Protein AF-H0V9G3-F1 (afdb_monomer)

InterPro domains:
  IPR013717 PIG-P [PF08510] (63-175)
  IPR052263 GPI Anchor Biosynthesis Protein [PTHR46346] (41-184)

Radius of gyration: 34.87 Å; Cα contacts (8 Å, |Δi|>4): 18; chains: 1; bounding box: 90×67×85 Å

Foldseek 3Di:
DDDDDDDDPPDDDDDDDDDDDDPDDDDDDDDDDDDDDDDDDDDDPPPPPPPPVPPPPDPDVVVVVVVVVCVVVVVVVVVVLVCVLPDDVVVCVVVVNNDDDDSVCSVVVVVVVVVVVVVVVVVVVVVCCVVDDPPPDCCVVDPPPPDDPPCDPDDPPDDDDDDDDPVVVVCCVPPVVVVVVVVVD

Secondary structure (DSSP, 8-state):
---------------------------PPPPP-------------------------S--HHHHHHHHHHHHHHHHHHHHHHHHHHS-HHHHHHTT--S---THHHHHHHHHHHHHHHHHHHHHHHHHHHHSPPTT-GGGT--TT----------TTSPPP--PPPHHHHHIIIIIHHHHHHTT-

Mean predicted aligned error: 19.56 Å

Structure (mmCIF, N/CA/C/O backbone):
data_AF-H0V9G3-F1
#
_entry.id   AF-H0V9G3-F1
#
loop_
_atom_site.group_PDB
_atom_site.id
_atom_site.type_symbol
_atom_site.label_atom_id
_atom_site.label_alt_id
_atom_site.label_comp_id
_atom_site.label_asym_id
_atom_site.label_entity_id
_atom_site.label_seq_id
_atom_site.pdbx_PDB_ins_code
_atom_site.Cartn_x
_atom_site.Cartn_y
_atom_site.Cartn_z
_atom_site.occupancy
_atom_site.B_iso_or_equiv
_atom_site.auth_seq_id
_atom_site.auth_comp_id
_atom_site.auth_asym_id
_atom_site.auth_atom_id
_atom_site.pdbx_PDB_model_num
ATOM 1 N N . MET A 1 1 ? 16.011 -26.549 32.142 1.00 41.78 1 MET A N 1
ATOM 2 C CA . MET A 1 1 ? 15.636 -25.450 31.227 1.00 41.78 1 MET A CA 1
ATOM 3 C C . MET A 1 1 ? 14.250 -24.989 31.634 1.00 41.78 1 MET A C 1
ATOM 5 O O . MET A 1 1 ? 13.296 -25.728 31.449 1.00 41.78 1 MET A O 1
ATOM 9 N N . ALA A 1 2 ? 14.190 -23.875 32.360 1.00 36.22 2 ALA A N 1
ATOM 10 C CA . ALA A 1 2 ? 12.995 -23.383 33.038 1.00 36.22 2 ALA A CA 1
ATOM 11 C C . ALA A 1 2 ? 12.120 -22.526 32.102 1.00 36.22 2 ALA A C 1
ATOM 13 O O . ALA A 1 2 ? 12.682 -21.738 31.340 1.00 36.22 2 ALA A O 1
ATOM 14 N N . PRO A 1 3 ? 10.782 -22.612 32.190 1.00 42.16 3 PRO A N 1
ATOM 15 C CA . PRO A 1 3 ? 9.879 -21.550 31.766 1.00 42.16 3 PRO A CA 1
ATOM 16 C C . PRO A 1 3 ? 9.666 -20.578 32.938 1.00 42.16 3 PRO A C 1
ATOM 18 O O . PRO A 1 3 ? 9.414 -21.006 34.064 1.00 42.16 3 PRO A O 1
ATOM 21 N N . LEU A 1 4 ? 9.793 -19.274 32.693 1.00 41.81 4 LEU A N 1
ATOM 22 C CA . LEU A 1 4 ? 9.653 -18.248 33.723 1.00 41.81 4 LEU A CA 1
ATOM 23 C C . LEU A 1 4 ? 8.455 -17.324 33.457 1.00 41.81 4 LEU A C 1
ATOM 25 O O . LEU A 1 4 ? 8.436 -16.569 32.492 1.00 41.81 4 LEU A O 1
ATOM 29 N N . PHE A 1 5 ? 7.529 -17.398 34.418 1.00 36.50 5 PHE A N 1
ATOM 30 C CA . PHE A 1 5 ? 6.668 -16.350 34.973 1.00 36.50 5 PHE A CA 1
ATOM 31 C C . PHE A 1 5 ? 5.487 -15.808 34.158 1.00 36.50 5 PHE A C 1
ATOM 33 O O . PHE A 1 5 ? 5.562 -14.784 33.488 1.00 36.50 5 PHE A O 1
ATOM 40 N N . GLY A 1 6 ? 4.318 -16.389 34.443 1.00 32.34 6 GLY A N 1
ATOM 41 C CA . GLY A 1 6 ? 3.200 -15.578 34.921 1.00 32.34 6 GLY A CA 1
ATOM 42 C C . GLY A 1 6 ? 3.321 -15.366 36.436 1.00 32.34 6 GLY A C 1
ATOM 43 O O . GLY A 1 6 ? 3.784 -16.261 37.141 1.00 32.34 6 GLY A O 1
ATOM 44 N N . CYS A 1 7 ? 2.914 -14.202 36.945 1.00 30.47 7 CYS A N 1
ATOM 45 C CA . CYS A 1 7 ? 2.475 -14.079 38.334 1.00 30.47 7 CYS A CA 1
ATOM 46 C C . CYS A 1 7 ? 1.558 -12.863 38.505 1.00 30.47 7 CYS A C 1
ATOM 48 O O . CYS A 1 7 ? 1.967 -11.712 38.369 1.00 30.47 7 CYS A O 1
ATOM 50 N N . SER A 1 8 ? 0.298 -13.180 38.788 1.00 34.66 8 SER A N 1
ATOM 51 C CA . SER A 1 8 ? -0.738 -12.308 39.323 1.00 34.66 8 SER A CA 1
ATOM 52 C C . SER A 1 8 ? -0.336 -11.834 40.722 1.00 34.66 8 SER A C 1
ATOM 54 O O . SER A 1 8 ? 0.007 -12.651 41.573 1.00 34.66 8 SER A O 1
ATOM 56 N N . ALA A 1 9 ? -0.393 -10.526 40.974 1.00 34.50 9 ALA A N 1
ATOM 57 C CA . ALA A 1 9 ? -0.177 -9.943 42.295 1.00 34.50 9 ALA A CA 1
ATOM 58 C C . ALA A 1 9 ? -1.449 -9.227 42.767 1.00 34.50 9 ALA A C 1
ATOM 60 O O . ALA A 1 9 ? -1.517 -8.005 42.853 1.00 34.50 9 ALA A O 1
ATOM 61 N N . SER A 1 10 ? -2.476 -10.018 43.073 1.00 39.94 10 SER A N 1
ATOM 62 C CA . SER A 1 10 ? -3.556 -9.638 43.986 1.00 39.94 10 SER A CA 1
ATOM 63 C C . SER A 1 10 ? -3.365 -10.396 45.296 1.00 39.94 10 SER A C 1
ATOM 65 O O . SER A 1 10 ? -3.852 -11.51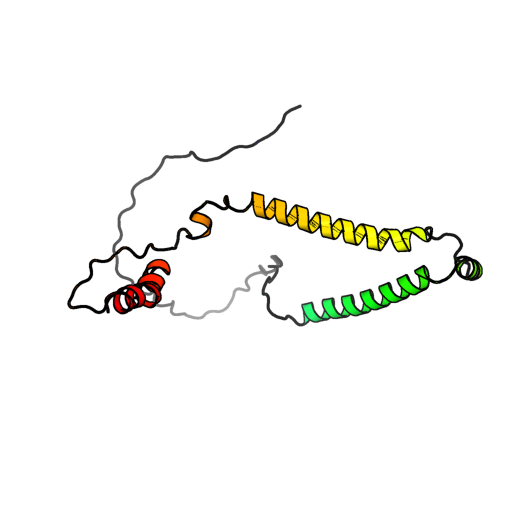0 45.415 1.00 39.94 10 SER A O 1
ATOM 67 N N . GLN A 1 11 ? -2.615 -9.818 46.243 1.00 34.34 11 GLN A N 1
ATOM 68 C CA . GLN A 1 11 ? -2.762 -9.999 47.701 1.00 34.34 11 GLN A CA 1
ATOM 69 C C . GLN A 1 11 ? -1.587 -9.350 48.447 1.00 34.34 11 GLN A C 1
ATOM 71 O O . GLN A 1 11 ? -0.542 -9.963 48.636 1.00 34.34 11 GLN A O 1
ATOM 76 N N . GLN A 1 12 ? -1.788 -8.136 48.957 1.00 37.41 12 GLN A N 1
ATOM 77 C CA . GLN A 1 12 ? -1.199 -7.720 50.233 1.00 37.41 12 GLN A CA 1
ATOM 78 C C . GLN A 1 12 ? -2.201 -6.812 50.951 1.00 37.41 12 GLN A C 1
ATOM 80 O O . GLN A 1 12 ? -2.261 -5.602 50.762 1.00 37.41 12 GLN A O 1
ATOM 85 N N . LEU A 1 13 ? -3.047 -7.472 51.738 1.00 33.19 13 LEU A N 1
ATOM 86 C CA . LEU A 1 13 ? -3.964 -6.903 52.709 1.00 33.19 13 LEU A CA 1
ATOM 87 C C . LEU A 1 13 ? -3.265 -6.910 54.075 1.00 33.19 13 LEU A C 1
ATOM 89 O O . LEU A 1 13 ? -3.167 -7.975 54.685 1.00 33.19 13 LEU A O 1
ATOM 93 N N . ARG A 1 14 ? -2.815 -5.745 54.551 1.00 33.00 14 ARG A N 1
ATOM 94 C CA . ARG A 1 14 ? -2.857 -5.278 55.955 1.00 33.00 14 ARG A CA 1
ATOM 95 C C . ARG A 1 14 ? -1.857 -4.143 56.145 1.00 33.00 14 ARG A C 1
ATOM 97 O O . ARG A 1 14 ? -0.661 -4.366 56.029 1.00 33.00 14 ARG A O 1
ATOM 104 N N . LEU A 1 15 ? -2.375 -2.967 56.494 1.00 33.31 15 LEU A N 1
ATOM 105 C CA . LEU A 1 15 ? -1.992 -2.139 57.647 1.00 33.31 15 LEU A CA 1
ATOM 106 C C . LEU A 1 15 ? -2.607 -0.747 57.436 1.00 33.31 15 LEU A C 1
ATOM 108 O O . LEU A 1 15 ? -1.999 0.146 56.859 1.00 33.31 15 LEU A O 1
ATOM 112 N N . GLN A 1 16 ? -3.850 -0.591 57.892 1.00 36.03 16 GLN A N 1
ATOM 113 C CA . GLN A 1 16 ? -4.389 0.714 58.266 1.00 36.03 16 GLN A CA 1
ATOM 114 C C . GLN A 1 16 ? -3.790 1.065 59.639 1.00 36.03 16 GLN A C 1
ATOM 116 O O . GLN A 1 16 ? -3.716 0.183 60.501 1.00 36.03 16 GLN A O 1
ATOM 121 N N . PRO A 1 17 ? -3.397 2.321 59.869 1.00 40.00 17 PRO A N 1
ATOM 122 C CA . PRO A 1 17 ? -3.817 2.956 61.109 1.00 40.00 17 PRO A CA 1
ATOM 123 C C . PRO A 1 17 ? -4.652 4.203 60.827 1.00 40.00 17 PRO A C 1
ATOM 125 O O . PRO A 1 17 ? -4.468 4.911 59.836 1.00 40.00 17 PRO A O 1
ATOM 128 N N . ASP A 1 18 ? -5.610 4.400 61.718 1.00 39.19 18 ASP A N 1
ATOM 129 C CA . ASP A 1 18 ? -6.625 5.437 61.733 1.00 39.19 18 ASP A CA 1
ATOM 130 C C . ASP A 1 18 ? -6.042 6.849 61.582 1.00 39.19 18 ASP A C 1
ATOM 132 O O . ASP A 1 18 ? -5.126 7.244 62.303 1.00 39.19 18 ASP A O 1
ATOM 136 N N . ALA A 1 19 ? -6.626 7.644 60.686 1.00 39.62 19 ALA A N 1
ATOM 137 C CA . ALA A 1 19 ? -6.478 9.092 60.709 1.00 39.62 19 ALA A CA 1
ATOM 138 C C . ALA A 1 19 ? -7.836 9.735 60.420 1.00 39.62 19 ALA A C 1
ATOM 140 O O . ALA A 1 19 ? -8.472 9.491 59.397 1.00 39.62 19 ALA A O 1
ATOM 141 N N . CYS A 1 20 ? -8.271 10.496 61.416 1.00 36.22 20 CYS A N 1
ATOM 142 C CA . CYS A 1 20 ? -9.568 11.113 61.605 1.00 36.22 20 CYS A CA 1
ATOM 143 C C . CYS A 1 20 ? -10.132 11.843 60.382 1.00 36.22 20 CYS A C 1
ATOM 145 O O . CYS A 1 20 ? -9.422 12.510 59.633 1.00 36.22 20 CYS A O 1
ATOM 147 N N . ALA A 1 21 ? -11.460 11.798 60.281 1.00 41.03 21 ALA A N 1
ATOM 148 C CA . ALA A 1 21 ? -12.250 12.750 59.524 1.00 41.03 21 ALA A CA 1
ATOM 149 C C . ALA A 1 21 ? -11.897 14.191 59.942 1.00 41.03 21 ALA A C 1
ATOM 151 O O . ALA A 1 21 ? -12.173 14.590 61.072 1.00 41.03 21 ALA A O 1
ATOM 152 N N . ASP A 1 22 ? -11.323 14.971 59.025 1.00 37.97 22 ASP A N 1
ATOM 153 C CA . ASP A 1 22 ? -11.257 16.429 59.130 1.00 37.97 22 ASP A CA 1
ATOM 154 C C . ASP A 1 22 ? -12.277 17.030 58.157 1.00 37.97 22 ASP A C 1
ATOM 156 O O . ASP A 1 22 ? -12.079 17.099 56.943 1.00 37.97 22 ASP A O 1
ATOM 160 N N . ASN A 1 23 ? -13.424 17.404 58.720 1.00 42.94 23 ASN A N 1
ATOM 161 C CA . ASN A 1 23 ? -14.460 18.186 58.067 1.00 42.94 23 ASN A CA 1
ATOM 162 C C . ASN A 1 23 ? -14.205 19.666 58.378 1.00 42.94 23 ASN A C 1
ATOM 164 O O . ASN A 1 23 ? -14.800 20.218 59.305 1.00 42.94 23 ASN A O 1
ATOM 168 N N . SER A 1 24 ? -13.322 20.301 57.606 1.00 40.84 24 SER A N 1
ATOM 169 C CA . SER A 1 24 ? -13.038 21.734 57.716 1.00 40.84 24 SER A CA 1
ATOM 170 C C . SER A 1 24 ? -13.367 22.472 56.407 1.00 40.84 24 SER A C 1
ATOM 172 O O . SER A 1 24 ? -12.950 22.047 55.326 1.00 40.84 24 SER A O 1
ATOM 174 N N . PRO A 1 25 ? -14.127 23.586 56.456 1.00 40.81 25 PRO A N 1
ATOM 175 C CA . PRO A 1 25 ? -14.614 24.277 55.267 1.00 40.81 25 PRO A CA 1
ATOM 176 C C . PRO A 1 25 ? -13.491 25.006 54.519 1.00 40.81 25 PRO A C 1
ATOM 178 O O . PRO A 1 25 ? -12.640 25.674 55.111 1.00 40.81 25 PRO A O 1
ATOM 181 N N . ARG A 1 26 ? -13.537 24.901 53.184 1.00 51.34 26 ARG A N 1
ATOM 182 C CA . ARG A 1 26 ? -12.572 25.461 52.228 1.00 51.34 26 ARG A CA 1
ATOM 183 C C . ARG A 1 26 ? -12.176 26.904 52.554 1.00 51.34 26 ARG A C 1
ATOM 185 O O . ARG A 1 26 ? -12.966 27.832 52.383 1.00 51.34 26 ARG A O 1
ATOM 192 N N . ARG A 1 27 ? -10.909 27.104 52.920 1.00 42.50 27 ARG A N 1
ATOM 193 C CA . ARG A 1 27 ? -10.267 28.419 52.990 1.00 42.50 27 ARG A CA 1
ATOM 194 C C . ARG A 1 27 ? -9.151 28.4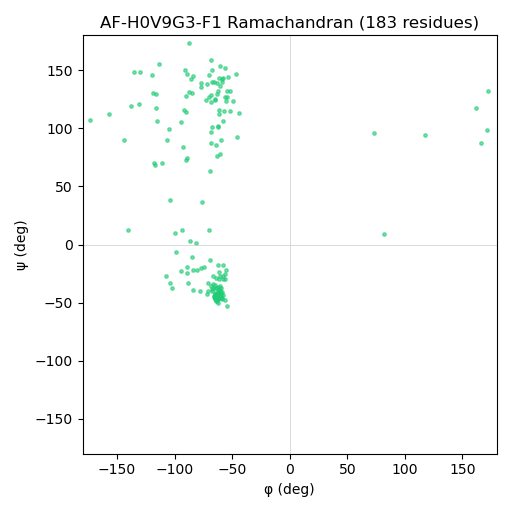68 51.951 1.00 42.50 27 ARG A C 1
ATOM 196 O O . ARG A 1 27 ? -8.121 27.828 52.114 1.00 42.50 27 ARG A O 1
ATOM 203 N N . TRP A 1 28 ? -9.383 29.210 50.870 1.00 38.56 28 TRP A N 1
ATOM 204 C CA . TRP A 1 28 ? -8.379 29.478 49.839 1.00 38.56 28 TRP A CA 1
ATOM 205 C C . TRP A 1 28 ? -7.111 30.086 50.469 1.00 38.56 28 TRP A C 1
ATOM 207 O O . TRP A 1 28 ? -7.236 31.029 51.262 1.00 38.56 28 TRP A O 1
ATOM 217 N N . PRO A 1 29 ? -5.899 29.594 50.149 1.00 45.16 29 PRO A N 1
ATOM 218 C CA . PRO A 1 29 ? -4.678 30.200 50.653 1.00 45.16 29 PRO A CA 1
ATOM 219 C C . PRO A 1 29 ? -4.489 31.582 50.019 1.00 45.16 29 PRO A C 1
ATOM 221 O O . PRO A 1 29 ? -4.435 31.726 48.800 1.00 45.16 29 PRO A O 1
ATOM 224 N N . ARG A 1 30 ? -4.391 32.617 50.862 1.00 50.94 30 ARG A N 1
ATOM 225 C CA . ARG A 1 30 ? -3.891 33.933 50.446 1.00 50.94 30 ARG A CA 1
ATOM 226 C C . ARG A 1 30 ? -2.425 33.768 50.046 1.00 50.94 30 ARG A C 1
ATOM 228 O O . ARG A 1 30 ? -1.643 33.258 50.844 1.00 50.94 30 ARG A O 1
ATOM 235 N N . GLY A 1 31 ? -2.089 34.175 48.822 1.00 48.78 31 GLY A N 1
ATOM 236 C CA . GLY A 1 31 ? -0.733 34.099 48.281 1.00 48.78 31 GLY A CA 1
ATOM 237 C C . GLY A 1 31 ? 0.298 34.831 49.157 1.00 48.78 31 GLY A C 1
ATOM 238 O O . GLY A 1 31 ? -0.072 35.775 49.868 1.00 48.78 31 GLY A O 1
ATOM 239 N N . PRO A 1 32 ? 1.576 34.409 49.140 1.00 59.03 32 PRO A N 1
ATOM 240 C CA . PRO A 1 32 ? 2.629 35.068 49.900 1.00 59.03 32 PRO A CA 1
ATOM 241 C C . PRO A 1 32 ? 2.838 36.510 49.428 1.00 59.03 32 PRO A C 1
ATOM 243 O O . PRO A 1 32 ? 2.799 36.810 48.240 1.00 59.03 32 PRO A O 1
ATOM 246 N N . ARG A 1 33 ? 3.038 37.405 50.394 1.00 48.91 33 ARG A N 1
ATOM 247 C CA . ARG A 1 33 ? 3.381 38.812 50.194 1.00 48.91 33 ARG A CA 1
ATOM 248 C C . ARG A 1 33 ? 4.913 38.891 50.153 1.00 48.91 33 ARG A C 1
ATOM 250 O O . ARG A 1 33 ? 5.537 38.580 51.164 1.00 48.91 33 ARG A O 1
ATOM 257 N N . ASP A 1 34 ? 5.493 39.257 49.013 1.00 49.16 34 ASP A N 1
ATOM 258 C CA . ASP A 1 34 ? 6.947 39.377 48.828 1.00 49.16 34 ASP A CA 1
ATOM 259 C C . ASP A 1 34 ? 7.549 40.536 49.643 1.00 49.16 34 ASP A C 1
ATOM 261 O O . ASP A 1 34 ? 6.997 41.642 49.647 1.00 49.16 34 ASP A O 1
ATOM 265 N N . PRO A 1 35 ? 8.736 40.341 50.242 1.00 50.09 35 PRO A N 1
ATOM 266 C CA . PRO A 1 35 ? 9.706 41.411 50.414 1.00 50.09 35 PRO A CA 1
ATOM 267 C C . PRO A 1 35 ? 10.990 41.096 49.626 1.00 50.09 35 PRO A C 1
ATOM 269 O O . PRO A 1 35 ? 11.554 40.008 49.718 1.00 50.09 35 PRO A O 1
ATOM 272 N N . GLY A 1 36 ? 11.436 42.061 48.822 1.00 39.62 36 GLY A N 1
ATOM 273 C CA . GLY A 1 36 ? 12.576 41.919 47.919 1.00 39.62 36 GLY A CA 1
ATOM 274 C C . GLY A 1 36 ? 13.949 41.775 48.591 1.00 39.62 36 GLY A C 1
ATOM 275 O O . GLY A 1 36 ? 14.171 42.213 49.718 1.00 39.62 36 GLY A O 1
ATOM 276 N N . GLY A 1 37 ? 14.892 41.218 47.823 1.00 33.00 37 GLY A N 1
ATOM 277 C CA . GLY A 1 37 ? 16.335 41.207 48.087 1.00 33.00 37 GLY A CA 1
ATOM 278 C C . GLY A 1 37 ? 17.078 40.299 47.087 1.00 33.00 37 GLY A C 1
ATOM 279 O O . GLY A 1 37 ? 16.603 39.191 46.848 1.00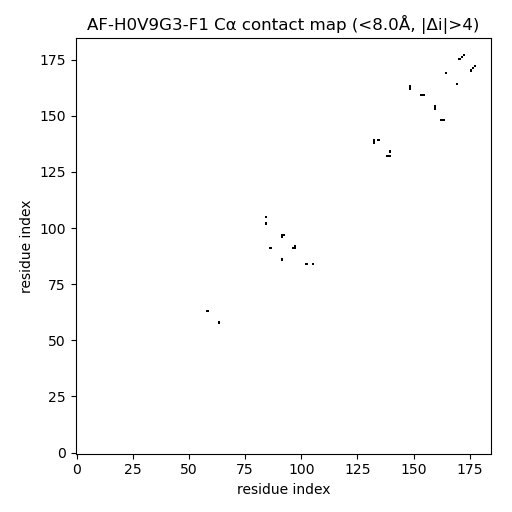 33.00 37 GLY A O 1
ATOM 280 N N . PRO A 1 38 ? 18.185 40.736 46.448 1.00 49.56 38 PRO A N 1
ATOM 281 C CA . PRO A 1 38 ? 18.744 40.078 45.268 1.00 49.56 38 PRO A CA 1
ATOM 282 C C . PRO A 1 38 ? 19.799 39.021 45.615 1.00 49.56 38 PRO A C 1
ATOM 284 O O . PRO A 1 38 ? 20.568 39.175 46.559 1.00 49.56 38 PRO A O 1
ATOM 287 N N . GLY A 1 39 ? 19.901 38.001 44.762 1.00 41.91 39 GLY A N 1
ATOM 288 C CA . GLY A 1 39 ? 21.049 37.098 44.719 1.00 41.91 39 GLY A CA 1
ATOM 289 C C . GLY A 1 39 ? 20.699 35.651 45.033 1.00 41.91 39 GLY A C 1
ATOM 290 O O . GLY A 1 39 ? 20.704 35.243 46.189 1.00 41.91 39 GLY A O 1
ATOM 291 N N . GLN A 1 40 ? 20.454 34.874 43.977 1.00 33.91 40 GLN A N 1
ATOM 292 C CA . GLN A 1 40 ? 20.988 33.520 43.815 1.00 33.91 40 GLN A CA 1
ATOM 293 C C . GLN A 1 40 ? 20.629 33.004 42.421 1.00 33.91 40 GLN A C 1
ATOM 295 O O . GLN A 1 40 ? 19.486 32.686 42.109 1.00 33.91 40 GLN A O 1
ATOM 300 N N . THR A 1 41 ? 21.643 32.951 41.563 1.00 38.94 41 THR A N 1
ATOM 301 C CA . THR A 1 41 ? 21.641 32.193 40.316 1.00 38.94 41 THR A CA 1
ATOM 302 C C . THR A 1 41 ? 21.477 30.713 40.647 1.00 38.94 41 THR A C 1
ATOM 304 O O . THR A 1 41 ? 22.426 30.059 41.078 1.00 38.94 41 THR A O 1
ATOM 307 N N . THR A 1 42 ? 20.270 30.187 40.464 1.00 37.69 42 THR A N 1
ATOM 308 C CA . THR A 1 42 ? 20.004 28.746 40.461 1.00 37.69 42 THR A CA 1
ATOM 309 C C . THR A 1 42 ? 20.766 28.078 39.310 1.00 37.69 42 THR A C 1
ATOM 311 O O . THR A 1 42 ? 20.708 28.574 38.179 1.00 37.69 42 THR A O 1
ATOM 314 N N . PRO A 1 43 ? 21.477 26.963 39.554 1.00 41.22 43 PRO A N 1
ATOM 315 C CA . PRO A 1 43 ? 22.190 26.244 38.511 1.00 41.22 43 PRO A CA 1
ATOM 316 C C . PRO A 1 43 ? 21.204 25.558 37.557 1.00 41.22 43 PRO A C 1
ATOM 318 O O . PRO A 1 43 ? 20.128 25.113 37.948 1.00 41.22 43 PRO A O 1
ATOM 321 N N . ARG A 1 44 ? 21.607 25.498 36.285 1.00 47.44 44 ARG A N 1
ATOM 322 C CA . ARG A 1 44 ? 20.961 24.829 35.150 1.00 47.44 44 ARG A CA 1
ATOM 323 C C . ARG A 1 44 ? 20.489 23.407 35.495 1.00 47.44 44 ARG A C 1
ATOM 325 O O . ARG A 1 44 ? 21.218 22.445 35.292 1.00 47.44 44 ARG A O 1
ATOM 332 N N . LEU A 1 45 ? 19.240 23.274 35.931 1.00 42.25 45 LEU A N 1
ATOM 333 C CA . LEU A 1 45 ? 18.490 22.018 35.930 1.00 42.25 45 LEU A CA 1
ATOM 334 C C . LEU A 1 45 ? 17.375 22.132 34.884 1.00 42.25 45 LEU A C 1
ATOM 336 O O . LEU A 1 45 ? 16.202 22.304 35.201 1.00 42.25 45 LEU A O 1
ATOM 340 N N . SER A 1 46 ? 17.753 22.136 33.607 1.00 43.06 46 SER A N 1
ATOM 341 C CA . SER A 1 46 ? 16.783 22.078 32.500 1.00 43.06 46 SER A CA 1
ATOM 342 C C . SER A 1 46 ? 17.244 21.199 31.339 1.00 43.06 46 SER A C 1
ATOM 344 O O . SER A 1 46 ? 16.617 21.205 30.291 1.00 43.06 46 SER A O 1
ATOM 346 N N . GLU A 1 47 ? 18.292 20.393 31.525 1.00 47.53 47 GLU A N 1
ATOM 347 C CA . GLU A 1 47 ? 18.746 19.425 30.517 1.00 47.53 47 GLU A CA 1
ATOM 348 C C . GLU A 1 47 ? 18.333 17.994 30.884 1.00 47.53 47 GLU A C 1
ATOM 350 O O . GLU A 1 47 ? 19.053 17.026 30.676 1.00 47.53 47 GLU A O 1
ATOM 355 N N . ALA A 1 48 ? 17.126 17.849 31.430 1.00 43.81 48 ALA A N 1
ATOM 356 C CA . ALA A 1 48 ? 16.372 16.614 31.292 1.00 43.81 48 ALA A CA 1
ATOM 357 C C . ALA A 1 48 ? 15.552 16.750 30.009 1.00 43.81 48 ALA A C 1
ATOM 359 O O . ALA A 1 48 ? 14.348 16.997 30.033 1.00 43.81 48 ALA A O 1
ATOM 360 N N . THR A 1 49 ? 16.241 16.628 28.874 1.00 48.66 49 THR A N 1
ATOM 361 C CA . THR A 1 49 ? 15.651 16.506 27.539 1.00 48.66 49 THR A CA 1
ATOM 362 C C . THR A 1 49 ? 14.974 15.139 27.429 1.00 48.66 49 THR A C 1
ATOM 364 O O . THR A 1 49 ? 15.352 14.281 26.636 1.00 48.66 49 THR A O 1
ATOM 367 N N . GLY A 1 50 ? 13.952 14.918 28.253 1.00 47.12 50 GLY A N 1
ATOM 368 C CA . GLY A 1 50 ? 12.865 14.036 27.894 1.00 47.12 50 GLY A CA 1
ATOM 369 C C . GLY A 1 50 ? 12.145 14.737 26.759 1.00 47.12 50 GLY A C 1
ATOM 370 O O . GLY A 1 50 ? 11.408 15.692 26.991 1.00 47.12 50 GLY A O 1
ATOM 371 N N . LYS A 1 51 ? 12.394 14.306 25.5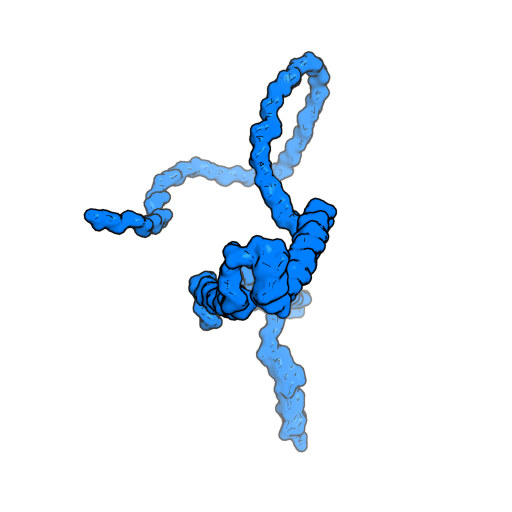20 1.00 45.25 51 LYS A N 1
ATOM 372 C CA . LYS A 1 51 ? 11.486 14.611 24.418 1.00 45.25 51 LYS A CA 1
ATOM 373 C C . LYS A 1 51 ? 10.140 14.004 24.797 1.00 45.25 51 LYS A C 1
ATOM 375 O O . LYS A 1 51 ? 9.885 12.837 24.517 1.00 45.25 51 LYS A O 1
ATOM 380 N N . MET A 1 52 ? 9.304 14.777 25.485 1.00 47.62 52 MET A N 1
ATOM 381 C CA . MET A 1 52 ? 7.876 14.529 25.492 1.00 47.62 52 MET A CA 1
ATOM 382 C C . MET A 1 52 ? 7.489 14.596 24.023 1.00 47.62 52 MET A C 1
ATOM 384 O O . MET A 1 52 ? 7.576 15.650 23.395 1.00 47.62 52 MET A O 1
ATOM 388 N N . VAL A 1 53 ? 7.222 13.433 23.432 1.00 56.12 53 VAL A N 1
ATOM 389 C CA . VAL A 1 53 ? 6.657 13.367 22.094 1.00 56.12 53 VAL A CA 1
ATOM 390 C C . VAL A 1 53 ? 5.308 14.048 22.231 1.00 56.12 53 VAL A C 1
ATOM 392 O O . VAL A 1 53 ? 4.375 13.483 22.799 1.00 56.12 53 VAL A O 1
ATOM 395 N N . GLU A 1 54 ? 5.249 15.301 21.796 1.00 57.53 54 GLU A N 1
ATOM 396 C CA . GLU A 1 54 ? 4.027 16.078 21.703 1.00 57.53 54 GLU A CA 1
ATOM 397 C C . GLU A 1 54 ? 3.151 15.367 20.662 1.00 57.53 54 GLU A C 1
ATOM 399 O O . GLU A 1 54 ? 3.185 15.642 19.461 1.00 57.53 54 GLU A O 1
ATOM 404 N N . ASN A 1 55 ? 2.395 14.368 21.117 1.00 60.66 55 ASN A N 1
ATOM 405 C CA . ASN A 1 55 ? 1.400 13.643 20.335 1.00 60.66 55 ASN A CA 1
ATOM 406 C C . ASN A 1 55 ? 0.134 14.496 20.177 1.00 60.66 55 ASN A C 1
ATOM 408 O O . ASN A 1 55 ? -0.979 13.979 20.204 1.00 60.66 55 ASN A O 1
ATOM 412 N N . SER A 1 56 ? 0.296 15.811 20.034 1.00 60.66 56 SER A N 1
ATOM 413 C CA . SER A 1 56 ? -0.805 16.690 19.690 1.00 60.66 56 SER A CA 1
ATOM 414 C C . SER A 1 56 ? -1.146 16.437 18.216 1.00 60.66 56 SER A C 1
ATOM 416 O O . SER A 1 56 ? -0.266 16.538 17.357 1.00 60.66 56 SER A O 1
ATOM 418 N N . PRO A 1 57 ? -2.404 16.098 17.880 1.00 62.34 57 PRO A N 1
ATOM 419 C CA . PRO A 1 57 ? -2.852 15.895 16.499 1.00 62.34 57 PRO A CA 1
ATOM 420 C C . PRO A 1 57 ? -2.918 17.209 15.699 1.00 62.34 57 PRO A C 1
ATOM 422 O O . PRO A 1 57 ? -3.508 17.253 14.621 1.00 62.34 57 PRO A O 1
ATOM 425 N N . SER A 1 58 ? -2.340 18.293 16.222 1.00 60.84 58 SER A N 1
ATOM 426 C CA . SER A 1 58 ? -2.322 19.590 15.571 1.00 60.84 58 SER A CA 1
ATOM 427 C C . SER A 1 58 ? -1.496 19.523 14.280 1.00 60.84 58 SER A C 1
ATOM 429 O O . SER A 1 58 ? -0.447 18.869 14.236 1.00 60.84 58 SER A O 1
ATOM 431 N N . PRO A 1 59 ? -1.954 20.180 13.199 1.00 63.09 59 PRO A N 1
ATOM 432 C CA . PRO A 1 59 ? -1.208 20.263 11.953 1.00 63.09 59 PRO A CA 1
ATOM 433 C C . PRO A 1 59 ? 0.031 21.133 12.176 1.00 63.09 59 PRO A C 1
ATOM 435 O O . PRO A 1 59 ? 0.015 22.348 12.000 1.00 63.09 59 PRO A O 1
ATOM 438 N N . LEU A 1 60 ? 1.113 20.503 12.624 1.00 75.19 60 LEU A N 1
ATOM 439 C CA . LEU A 1 60 ? 2.402 21.154 12.784 1.00 75.19 60 LEU A CA 1
ATOM 440 C C . LEU A 1 60 ? 3.056 21.294 11.401 1.00 75.19 60 LEU A C 1
ATOM 442 O O . LEU A 1 60 ? 3.086 20.314 10.647 1.00 75.19 60 LEU A O 1
ATOM 446 N N . PRO A 1 61 ? 3.633 22.462 11.065 1.00 78.75 61 PRO A N 1
ATOM 447 C CA . PRO A 1 61 ? 4.321 22.663 9.788 1.00 78.75 61 PRO A CA 1
ATOM 448 C C . PRO A 1 61 ? 5.470 21.664 9.592 1.00 78.75 61 PRO A C 1
ATOM 450 O O . PRO A 1 61 ? 5.732 21.234 8.473 1.00 78.75 61 PRO A O 1
ATOM 453 N N . GLU A 1 62 ? 6.091 21.210 10.683 1.00 80.12 62 GLU A N 1
ATOM 454 C CA . GLU A 1 62 ? 7.119 20.168 10.657 1.00 80.12 62 GLU A CA 1
ATOM 455 C C . GLU A 1 62 ? 6.597 18.847 10.059 1.00 80.12 62 GLU A C 1
ATOM 457 O O . GLU A 1 62 ? 7.245 18.257 9.196 1.00 80.12 62 GLU A O 1
ATOM 462 N N . ARG A 1 63 ? 5.379 18.416 10.428 1.00 82.25 63 ARG A N 1
ATOM 463 C CA . ARG A 1 63 ? 4.757 17.197 9.877 1.00 82.25 63 ARG A CA 1
ATOM 464 C C . ARG A 1 63 ? 4.435 17.335 8.386 1.00 82.25 63 ARG A C 1
ATOM 466 O O . ARG A 1 63 ? 4.568 16.361 7.646 1.00 82.25 63 ARG A O 1
ATOM 473 N N . ALA A 1 64 ? 4.061 18.534 7.936 1.00 86.69 64 ALA A N 1
ATOM 474 C CA . ALA A 1 64 ? 3.775 18.800 6.527 1.00 86.69 64 ALA A CA 1
ATOM 475 C C . ALA A 1 64 ? 5.032 18.697 5.644 1.00 86.69 64 ALA A C 1
ATOM 477 O O . ALA A 1 64 ? 4.964 18.159 4.539 1.00 86.69 64 ALA A O 1
ATOM 478 N N . ILE A 1 65 ? 6.188 19.147 6.144 1.00 91.69 65 ILE A N 1
ATOM 479 C CA . ILE A 1 65 ? 7.459 19.081 5.408 1.00 91.69 65 ILE A CA 1
ATOM 480 C C . ILE A 1 65 ? 7.889 17.624 5.197 1.00 91.69 65 ILE A C 1
ATOM 482 O O . ILE A 1 65 ? 8.229 17.253 4.073 1.00 91.69 65 ILE A O 1
ATOM 486 N N . TYR A 1 66 ? 7.815 16.773 6.230 1.00 90.69 66 TYR A N 1
ATOM 487 C CA . TYR A 1 66 ? 8.135 15.346 6.076 1.00 90.69 66 TYR A CA 1
ATOM 488 C C . TYR A 1 66 ? 7.217 14.664 5.058 1.00 90.69 66 TYR A C 1
ATOM 490 O O . TYR A 1 66 ? 7.701 13.926 4.202 1.00 90.69 66 TYR A O 1
ATOM 498 N N . GLY A 1 67 ? 5.911 14.950 5.103 1.00 92.06 67 GLY A N 1
ATOM 499 C CA . GLY A 1 67 ? 4.954 14.430 4.125 1.00 92.06 67 GLY A CA 1
ATOM 500 C C . GLY A 1 67 ? 5.280 14.866 2.694 1.00 92.06 67 GLY A C 1
ATOM 501 O O . GLY A 1 67 ? 5.253 14.044 1.781 1.00 92.06 67 GLY A O 1
ATOM 502 N N . PHE A 1 68 ? 5.662 16.130 2.498 1.00 93.69 68 PHE A N 1
ATOM 503 C CA . PHE A 1 68 ? 6.044 16.656 1.186 1.00 93.69 68 PHE A CA 1
ATOM 504 C C . PHE A 1 68 ? 7.330 16.015 0.639 1.00 93.69 68 PHE A C 1
ATOM 506 O O . PHE A 1 68 ? 7.373 15.604 -0.522 1.00 93.69 68 PHE A O 1
ATOM 513 N N . VAL A 1 69 ? 8.363 15.861 1.473 1.00 96.00 69 VAL A N 1
ATOM 514 C CA . VAL A 1 69 ? 9.612 15.183 1.080 1.00 96.00 69 VAL A CA 1
ATOM 515 C C . VAL A 1 69 ? 9.358 13.704 0.767 1.00 96.00 69 VAL A C 1
ATOM 517 O O . VAL A 1 69 ? 9.869 13.184 -0.230 1.00 96.00 69 VAL A O 1
ATOM 520 N N . LEU A 1 70 ? 8.531 13.025 1.569 1.00 95.19 70 LEU A N 1
ATOM 521 C CA . LEU A 1 70 ? 8.116 11.644 1.309 1.00 95.19 70 LEU A CA 1
ATOM 522 C C . LEU A 1 70 ? 7.326 11.524 0.003 1.00 95.19 70 LEU A C 1
ATOM 524 O O . LEU A 1 70 ? 7.566 10.597 -0.763 1.00 95.19 70 LEU A O 1
ATOM 528 N N . PHE A 1 71 ? 6.438 12.472 -0.294 1.00 95.31 71 PHE A N 1
ATOM 529 C CA . PHE A 1 71 ? 5.686 12.497 -1.546 1.00 95.31 71 PHE A CA 1
ATOM 530 C C . PHE A 1 71 ? 6.608 12.635 -2.768 1.00 95.31 71 PHE A C 1
ATOM 532 O O . PHE A 1 71 ? 6.531 11.821 -3.688 1.00 95.31 71 PHE A O 1
ATOM 539 N N . LEU A 1 72 ? 7.529 13.606 -2.762 1.00 96.88 72 LEU A N 1
ATOM 540 C CA . LEU A 1 72 ? 8.471 13.801 -3.870 1.00 96.88 72 LEU A CA 1
ATOM 541 C C . LEU A 1 72 ? 9.411 12.602 -4.055 1.00 96.88 72 LEU A C 1
ATOM 543 O O . LEU A 1 72 ? 9.620 12.147 -5.181 1.00 96.88 72 LEU A O 1
ATOM 547 N N . SER A 1 73 ? 9.959 12.071 -2.959 1.00 97.06 73 SER A N 1
ATOM 548 C CA . SER A 1 73 ? 10.860 10.912 -3.008 1.00 97.06 73 SER A CA 1
ATOM 549 C C . SER A 1 73 ? 10.139 9.632 -3.433 1.00 97.06 73 SER A C 1
ATOM 551 O O . SER A 1 7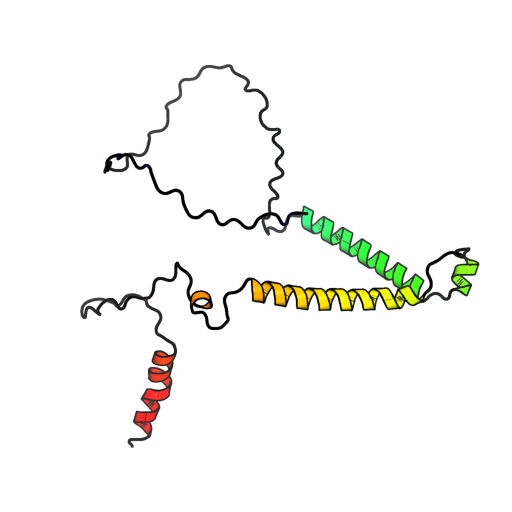3 ? 10.684 8.874 -4.236 1.00 97.06 73 SER A O 1
ATOM 553 N N . SER A 1 74 ? 8.898 9.420 -2.983 1.00 96.19 74 SER A N 1
ATOM 554 C CA . SER A 1 74 ? 8.049 8.315 -3.433 1.00 96.19 74 SER A CA 1
ATOM 555 C C . SER A 1 74 ? 7.746 8.422 -4.926 1.00 96.19 74 SER A C 1
ATOM 557 O O . SER A 1 74 ? 7.929 7.445 -5.650 1.00 96.19 74 SER A O 1
ATOM 559 N N . GLN A 1 75 ? 7.373 9.608 -5.417 1.00 96.81 75 GLN A N 1
ATOM 560 C CA . GLN A 1 75 ? 7.075 9.811 -6.834 1.00 96.81 75 GLN A CA 1
ATOM 561 C C . GLN A 1 75 ? 8.306 9.578 -7.719 1.00 96.81 75 GLN A C 1
ATOM 563 O O . GLN A 1 75 ? 8.207 8.917 -8.756 1.00 96.81 75 GLN A O 1
ATOM 568 N N . PHE A 1 76 ? 9.464 10.091 -7.302 1.00 97.31 76 PHE A N 1
ATOM 569 C CA . PHE A 1 76 ? 10.730 9.892 -8.003 1.00 97.31 76 PHE A CA 1
ATOM 570 C C . PHE A 1 76 ? 11.151 8.417 -8.012 1.00 97.31 76 PHE A C 1
ATOM 572 O O . PHE A 1 76 ? 11.441 7.864 -9.074 1.00 97.31 76 PHE A O 1
ATOM 579 N N . GLY A 1 77 ? 11.118 7.756 -6.851 1.00 95.44 77 GLY A N 1
ATOM 580 C CA . GLY A 1 77 ? 11.431 6.333 -6.727 1.00 95.44 77 GLY A CA 1
ATOM 581 C C . GLY A 1 77 ? 10.481 5.450 -7.536 1.00 95.44 77 GLY A C 1
ATOM 582 O O . GLY A 1 77 ? 10.928 4.511 -8.188 1.00 95.44 77 GLY A O 1
ATOM 583 N N . PHE A 1 78 ? 9.190 5.787 -7.570 1.00 94.62 78 PHE A N 1
ATOM 584 C CA . PHE A 1 78 ? 8.195 5.074 -8.368 1.00 94.62 78 PHE A CA 1
ATOM 585 C C . PHE A 1 78 ? 8.471 5.194 -9.870 1.00 94.62 78 PHE A C 1
ATOM 587 O O . PHE A 1 78 ? 8.458 4.187 -10.572 1.00 94.62 78 PHE A O 1
ATOM 594 N N . ILE A 1 79 ? 8.789 6.394 -10.367 1.00 96.06 79 ILE A N 1
ATOM 595 C CA . ILE A 1 79 ? 9.145 6.588 -11.781 1.00 96.06 79 ILE A CA 1
ATOM 596 C C . ILE A 1 79 ? 10.412 5.800 -12.126 1.00 96.06 79 ILE A C 1
ATOM 598 O O . ILE A 1 79 ? 10.417 5.076 -13.120 1.00 96.06 79 ILE A O 1
ATOM 602 N N . LEU A 1 80 ? 11.459 5.881 -11.297 1.00 93.81 80 LEU A N 1
ATOM 603 C CA . LEU A 1 80 ? 12.680 5.094 -11.495 1.00 93.81 80 LEU A CA 1
ATOM 604 C C . LEU A 1 80 ? 12.402 3.590 -11.506 1.00 93.81 80 LEU A C 1
ATOM 606 O O . LEU A 1 80 ? 12.953 2.870 -12.337 1.00 93.81 80 LEU A O 1
ATOM 610 N N . TYR A 1 81 ? 11.529 3.123 -10.619 1.00 92.69 81 TYR A N 1
ATOM 611 C CA . TYR A 1 81 ? 11.113 1.731 -10.568 1.00 92.69 81 TYR A CA 1
ATOM 612 C C . TYR A 1 81 ? 10.367 1.306 -11.839 1.00 92.69 81 TYR A C 1
ATOM 614 O O . TYR A 1 81 ? 10.679 0.248 -12.377 1.00 92.69 81 TYR A O 1
ATOM 622 N N . LEU A 1 82 ? 9.446 2.120 -12.369 1.00 92.81 82 LEU A N 1
ATOM 623 C CA . LEU A 1 82 ? 8.761 1.817 -13.632 1.00 92.81 82 LEU A CA 1
ATOM 624 C C . LEU A 1 82 ? 9.736 1.801 -14.812 1.00 92.81 82 LEU A C 1
ATOM 626 O O . LEU A 1 82 ? 9.723 0.867 -15.610 1.00 92.81 82 LEU A O 1
ATOM 630 N N . VAL A 1 83 ? 10.609 2.805 -14.905 1.00 91.88 83 VAL A N 1
ATOM 631 C CA . VAL A 1 83 ? 11.651 2.878 -15.937 1.00 91.88 83 VAL A CA 1
ATOM 632 C C . VAL A 1 83 ? 12.523 1.624 -15.884 1.00 91.88 83 VAL A C 1
ATOM 634 O O . VAL A 1 83 ? 12.718 0.958 -16.899 1.00 91.88 83 VAL A O 1
ATOM 637 N N . TRP A 1 84 ? 12.977 1.239 -14.691 1.00 89.69 84 TRP A N 1
ATOM 638 C CA . TRP A 1 84 ? 13.715 -0.002 -14.504 1.00 89.69 84 TRP A CA 1
ATOM 639 C C . TRP A 1 84 ? 12.878 -1.237 -14.851 1.00 89.69 84 TRP A C 1
ATOM 641 O O . TRP A 1 84 ? 13.408 -2.136 -15.490 1.00 89.69 84 TRP A O 1
ATOM 651 N N . ALA A 1 85 ? 11.600 -1.314 -14.486 1.00 91.00 85 ALA A N 1
ATOM 652 C CA . ALA A 1 85 ? 10.759 -2.483 -14.744 1.00 91.00 85 ALA A CA 1
ATOM 653 C C . ALA A 1 85 ? 10.483 -2.698 -16.244 1.00 91.00 85 ALA A C 1
ATOM 655 O O . ALA A 1 85 ? 10.525 -3.836 -16.710 1.00 91.00 85 ALA A O 1
ATOM 656 N N . PHE A 1 86 ? 10.250 -1.622 -17.004 1.00 90.12 86 PHE A N 1
ATOM 657 C CA . PHE A 1 86 ? 9.879 -1.695 -18.422 1.00 90.12 86 PHE A CA 1
ATOM 658 C C . PHE A 1 86 ? 11.065 -1.713 -19.392 1.00 90.12 86 PHE A C 1
ATOM 660 O O . PHE A 1 86 ? 10.923 -2.225 -20.502 1.00 90.12 86 PHE A O 1
ATOM 667 N N . ILE A 1 87 ? 12.234 -1.180 -19.016 1.00 89.38 87 ILE A N 1
ATOM 668 C CA . ILE A 1 87 ? 13.411 -1.214 -19.896 1.00 89.38 87 ILE A CA 1
ATOM 669 C C . ILE A 1 87 ? 13.917 -2.660 -20.047 1.00 89.38 87 ILE A C 1
ATOM 671 O O . ILE A 1 87 ? 14.168 -3.324 -19.033 1.00 89.38 87 ILE A O 1
ATOM 675 N N . PRO A 1 88 ? 14.123 -3.162 -21.280 1.00 86.25 88 PRO A N 1
ATOM 676 C CA . PRO A 1 88 ? 14.652 -4.502 -21.506 1.00 86.25 88 PRO A CA 1
ATOM 677 C C . PRO A 1 88 ? 16.113 -4.622 -21.047 1.00 86.25 88 PRO A C 1
ATOM 679 O O . PRO A 1 88 ? 16.891 -3.669 -21.104 1.00 86.25 88 PRO A O 1
ATOM 682 N N . GLU A 1 89 ? 16.510 -5.822 -20.618 1.00 83.44 89 GLU A N 1
ATOM 683 C CA . GLU A 1 89 ? 17.855 -6.079 -20.076 1.00 83.44 89 GLU A CA 1
ATOM 684 C C . GLU A 1 89 ? 18.979 -5.802 -21.082 1.00 83.44 89 GLU A C 1
ATOM 686 O O . GLU A 1 89 ? 20.056 -5.375 -20.684 1.00 83.44 89 GLU A O 1
ATOM 691 N N . SER A 1 90 ? 18.727 -5.959 -22.384 1.00 84.31 90 SER A N 1
ATOM 692 C CA . SER A 1 90 ? 19.707 -5.669 -23.439 1.00 84.31 90 SER A CA 1
ATOM 693 C C . SER A 1 90 ? 20.151 -4.201 -23.453 1.00 84.31 90 SER A C 1
ATOM 695 O O . SER A 1 90 ? 21.335 -3.902 -23.628 1.00 84.31 90 SER A O 1
ATOM 697 N N . TRP A 1 91 ? 19.219 -3.273 -23.222 1.00 86.06 91 TRP A N 1
ATOM 698 C CA . TRP A 1 91 ? 19.524 -1.844 -23.133 1.00 86.06 91 TRP A CA 1
ATOM 699 C C . TRP A 1 91 ? 20.289 -1.535 -21.849 1.00 86.06 91 TRP A C 1
ATOM 701 O O . TRP A 1 91 ? 21.261 -0.785 -21.874 1.00 86.06 91 TRP A O 1
ATOM 711 N N . LEU A 1 92 ? 19.902 -2.174 -20.743 1.00 85.31 92 LEU A N 1
ATOM 712 C CA . LEU A 1 92 ? 20.592 -2.042 -19.461 1.00 85.31 92 LEU A CA 1
ATOM 713 C C . LEU A 1 92 ? 22.047 -2.542 -19.548 1.00 85.31 92 LEU A C 1
ATOM 715 O O . LEU A 1 92 ? 22.966 -1.884 -19.062 1.00 85.31 92 LEU A O 1
ATOM 719 N N . HIS A 1 93 ? 22.264 -3.665 -20.236 1.00 84.25 93 HIS A N 1
ATOM 720 C CA . HIS A 1 93 ? 23.587 -4.243 -20.467 1.00 84.25 93 HIS A CA 1
ATOM 721 C C . HIS A 1 93 ? 24.472 -3.321 -21.316 1.00 84.25 93 HIS A C 1
ATOM 723 O O . HIS A 1 93 ? 25.657 -3.165 -21.032 1.00 84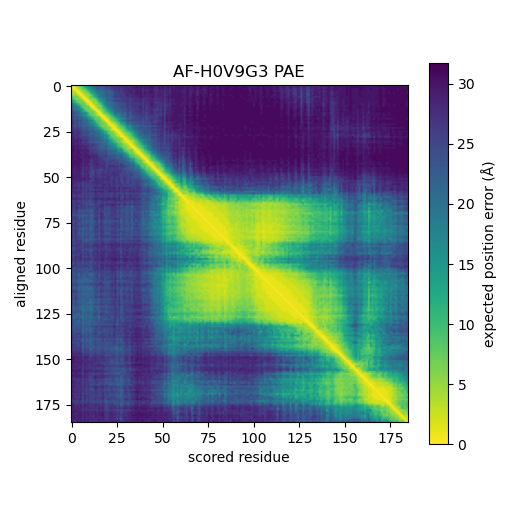.25 93 HIS A O 1
ATOM 729 N N . SER A 1 94 ? 23.880 -2.642 -22.305 1.00 86.56 94 SER A N 1
ATOM 730 C CA . SER A 1 94 ? 24.571 -1.649 -23.142 1.00 86.56 94 SER A CA 1
ATOM 731 C C . SER A 1 94 ? 24.992 -0.400 -22.353 1.00 86.56 94 SER A C 1
ATOM 733 O O . SER A 1 94 ? 25.983 0.238 -22.694 1.00 86.56 94 SER A O 1
ATOM 735 N N . LEU A 1 95 ? 24.276 -0.072 -21.271 1.00 85.88 95 LEU A N 1
ATOM 736 C CA . LEU A 1 95 ? 24.623 1.000 -20.330 1.00 85.88 95 LEU A CA 1
ATOM 737 C C . LEU A 1 95 ? 25.672 0.570 -19.283 1.00 85.88 95 LEU A C 1
ATOM 739 O O . LEU A 1 95 ? 26.021 1.363 -18.411 1.00 85.88 95 LEU A O 1
ATOM 743 N N . GLY A 1 96 ? 26.171 -0.672 -19.342 1.00 84.69 96 GLY A N 1
ATOM 744 C CA . GLY A 1 96 ? 27.158 -1.210 -18.398 1.00 84.69 96 GLY A CA 1
ATOM 745 C C . GLY A 1 96 ? 26.567 -1.715 -17.075 1.00 84.69 96 GLY A C 1
ATOM 746 O O . GLY A 1 96 ? 27.312 -2.049 -16.155 1.00 84.69 96 GLY A O 1
ATOM 747 N N . LEU A 1 97 ? 25.239 -1.805 -16.959 1.00 82.25 97 LEU A N 1
ATOM 748 C CA . LEU A 1 97 ? 24.541 -2.296 -15.765 1.00 82.25 97 LEU A CA 1
ATOM 749 C C . LEU A 1 97 ? 24.335 -3.813 -15.866 1.00 82.25 97 LEU A C 1
ATOM 751 O O . LEU A 1 97 ? 23.233 -4.298 -16.113 1.00 82.25 97 LEU A O 1
ATOM 755 N N . THR A 1 98 ? 25.415 -4.573 -15.705 1.00 80.19 98 THR A N 1
ATOM 756 C CA . THR A 1 98 ? 25.422 -6.026 -15.949 1.00 80.19 98 THR A CA 1
ATOM 757 C C . THR A 1 98 ? 25.045 -6.879 -14.730 1.00 80.19 98 THR A C 1
ATOM 759 O O . THR A 1 98 ? 24.630 -8.020 -14.904 1.00 80.19 98 THR A O 1
ATOM 762 N N . TYR A 1 99 ? 25.127 -6.335 -13.509 1.00 79.75 99 TYR A N 1
ATOM 763 C CA . TYR A 1 99 ? 24.905 -7.072 -12.253 1.00 79.75 99 TYR A CA 1
ATOM 764 C C . TYR A 1 99 ? 23.703 -6.540 -11.459 1.00 79.75 99 TYR A C 1
ATOM 766 O O . TYR A 1 99 ? 23.861 -5.953 -10.391 1.00 79.75 99 TYR A O 1
ATOM 774 N N . TRP A 1 100 ? 22.492 -6.728 -11.986 1.00 81.06 100 TRP A N 1
ATOM 775 C CA . TRP A 1 100 ? 21.244 -6.326 -11.322 1.00 81.06 100 TRP A CA 1
ATOM 776 C C . TRP A 1 100 ? 20.381 -7.527 -10.925 1.00 81.06 100 TRP A C 1
ATOM 778 O O . TRP A 1 100 ? 20.490 -8.591 -11.538 1.00 81.06 100 TRP A O 1
ATOM 788 N N . PRO A 1 101 ? 19.508 -7.377 -9.909 1.00 84.56 101 PRO A N 1
ATOM 789 C CA . PRO A 1 101 ? 18.540 -8.408 -9.565 1.00 84.56 101 PRO A CA 1
ATOM 790 C C . PRO A 1 101 ? 17.621 -8.705 -10.756 1.00 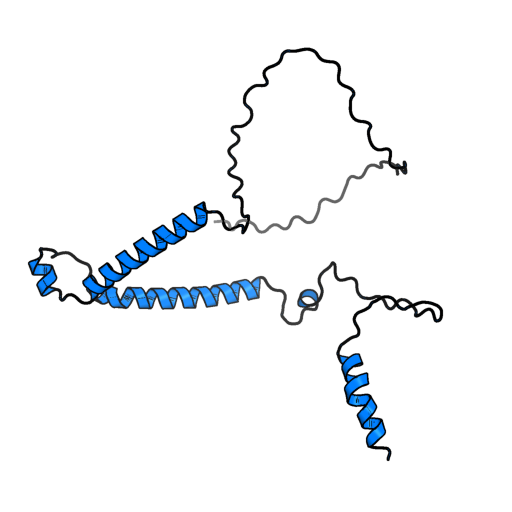84.56 101 PRO A C 1
ATOM 792 O O . PRO A 1 101 ? 17.220 -7.809 -11.500 1.00 84.56 101 PRO A O 1
ATOM 795 N N . GLN A 1 102 ? 17.276 -9.981 -10.915 1.00 86.88 102 GLN A N 1
ATOM 796 C CA . GLN A 1 102 ? 16.443 -10.471 -12.012 1.00 86.88 102 GLN A CA 1
ATOM 797 C C . GLN A 1 102 ? 15.073 -9.763 -12.039 1.00 86.88 102 GLN A C 1
ATOM 799 O O . GLN A 1 102 ? 14.463 -9.506 -10.999 1.00 86.88 102 GLN A O 1
ATOM 804 N N . LYS A 1 103 ? 14.546 -9.501 -13.242 1.00 88.88 103 LYS A N 1
ATOM 805 C CA . LYS A 1 103 ? 13.304 -8.732 -13.462 1.00 88.88 103 LYS A CA 1
ATOM 806 C C . LYS A 1 103 ? 12.055 -9.290 -12.775 1.00 88.88 103 LYS A C 1
ATOM 808 O O . LYS A 1 103 ? 11.105 -8.537 -12.586 1.00 88.88 103 LYS A O 1
ATOM 813 N N . TYR A 1 104 ? 12.042 -10.558 -12.346 1.00 90.69 104 TYR A N 1
ATOM 814 C CA . TYR A 1 104 ? 10.912 -11.118 -11.587 1.00 90.69 104 TYR A CA 1
ATOM 815 C C . TYR A 1 104 ? 10.603 -10.314 -10.323 1.00 90.69 104 TYR A C 1
ATOM 817 O O . TYR A 1 104 ? 9.444 -10.239 -9.920 1.00 90.69 104 TYR A O 1
ATOM 825 N N . TRP A 1 105 ? 11.613 -9.670 -9.726 1.00 91.25 105 TRP A N 1
ATOM 826 C CA . TRP A 1 105 ? 11.432 -8.817 -8.555 1.00 91.25 105 TRP A CA 1
ATOM 827 C C . TRP A 1 105 ? 10.502 -7.634 -8.818 1.00 91.25 105 TRP A C 1
ATOM 829 O O . TRP A 1 105 ? 9.811 -7.199 -7.899 1.00 91.25 105 TRP A O 1
ATOM 839 N N . ALA A 1 106 ? 10.411 -7.162 -10.067 1.00 92.38 106 ALA A N 1
ATOM 840 C CA . ALA A 1 106 ? 9.438 -6.146 -10.443 1.00 92.38 106 ALA A CA 1
ATOM 841 C C . ALA A 1 106 ? 8.002 -6.626 -10.176 1.00 92.38 106 ALA A C 1
ATOM 843 O O . ALA A 1 106 ? 7.193 -5.860 -9.686 1.00 92.38 106 ALA A O 1
ATOM 844 N N . VAL A 1 107 ? 7.682 -7.900 -10.401 1.00 92.88 107 VAL A N 1
ATOM 845 C CA . VAL A 1 107 ? 6.339 -8.439 -10.114 1.00 92.88 107 VAL A CA 1
ATOM 846 C C . VAL A 1 107 ? 6.233 -8.955 -8.680 1.00 92.88 107 VAL A C 1
ATOM 848 O O . VAL A 1 107 ? 5.185 -8.838 -8.050 1.00 92.88 107 VAL A O 1
ATOM 851 N N . ALA A 1 108 ? 7.318 -9.494 -8.128 1.00 94.75 108 ALA A N 1
ATOM 852 C CA . ALA A 1 108 ? 7.307 -10.053 -6.784 1.00 94.75 108 ALA A CA 1
ATOM 853 C C . ALA A 1 108 ? 7.049 -8.982 -5.712 1.00 94.75 108 ALA A C 1
ATOM 855 O O . ALA A 1 108 ? 6.235 -9.205 -4.821 1.00 94.75 108 ALA A O 1
ATOM 856 N N . LEU A 1 109 ? 7.686 -7.808 -5.808 1.00 93.31 109 LEU A N 1
ATOM 857 C CA . LEU A 1 109 ? 7.516 -6.715 -4.840 1.00 93.31 109 LEU A CA 1
ATOM 858 C C . LEU A 1 109 ? 6.049 -6.285 -4.630 1.00 93.31 109 LEU A C 1
ATOM 860 O O . LEU A 1 109 ? 5.608 -6.294 -3.477 1.00 93.31 109 LEU A O 1
ATOM 864 N N . PRO A 1 110 ? 5.260 -5.947 -5.672 1.00 93.94 110 PRO A N 1
ATOM 865 C CA . PRO A 1 110 ? 3.859 -5.574 -5.482 1.00 93.94 110 PRO A CA 1
ATOM 866 C C . PRO A 1 110 ? 3.013 -6.738 -4.950 1.00 93.94 110 PRO A C 1
ATOM 868 O O . PRO A 1 110 ? 2.131 -6.515 -4.124 1.00 93.94 110 PRO A O 1
ATOM 871 N N . VAL A 1 111 ? 3.304 -7.982 -5.347 1.00 96.69 111 VAL A N 1
ATOM 872 C CA . VAL A 1 111 ? 2.600 -9.165 -4.824 1.00 96.69 111 VAL A CA 1
ATOM 873 C C . VAL A 1 111 ? 2.875 -9.358 -3.329 1.00 96.69 111 VAL A C 1
ATOM 875 O O . VAL A 1 111 ? 1.934 -9.517 -2.552 1.00 96.69 111 VAL A O 1
ATOM 878 N N . TYR A 1 112 ? 4.135 -9.278 -2.892 1.00 96.38 112 TYR A N 1
ATOM 879 C CA . TYR A 1 112 ? 4.486 -9.359 -1.471 1.00 96.38 112 TYR A CA 1
ATOM 880 C C . TYR A 1 112 ? 3.876 -8.216 -0.658 1.00 96.38 112 TYR A C 1
ATOM 882 O O . TYR A 1 112 ? 3.434 -8.447 0.468 1.00 96.38 112 TYR A O 1
ATOM 890 N N . LEU A 1 113 ? 3.801 -7.007 -1.219 1.00 95.88 113 LEU A N 1
ATOM 891 C CA . LEU A 1 113 ? 3.150 -5.866 -0.576 1.00 95.88 113 LEU A CA 1
ATOM 892 C C . LEU A 1 113 ? 1.657 -6.139 -0.343 1.00 95.88 113 LEU A C 1
ATOM 894 O O . LEU A 1 113 ? 1.178 -5.948 0.773 1.00 95.88 113 LEU A O 1
ATOM 898 N N . LEU A 1 114 ? 0.938 -6.656 -1.344 1.00 97.50 114 LEU A N 1
ATOM 899 C CA . LEU A 1 114 ? -0.476 -7.022 -1.198 1.00 97.50 114 LEU A CA 1
ATOM 900 C C . LEU A 1 114 ? -0.684 -8.117 -0.144 1.00 97.50 114 LEU A C 1
ATOM 902 O O . LEU A 1 114 ? -1.570 -7.991 0.701 1.00 97.50 114 LEU A O 1
ATOM 906 N N . ILE A 1 115 ? 0.154 -9.158 -0.154 1.00 97.69 115 ILE A N 1
ATOM 907 C CA . ILE A 1 115 ? 0.100 -10.239 0.843 1.00 97.69 115 ILE A CA 1
ATOM 908 C C . ILE A 1 115 ? 0.373 -9.692 2.248 1.00 97.69 115 ILE A C 1
ATOM 910 O O . ILE A 1 115 ? -0.333 -10.040 3.190 1.00 97.69 115 ILE A O 1
ATOM 914 N N . THR A 1 116 ? 1.360 -8.806 2.394 1.00 97.19 116 THR A N 1
ATOM 915 C CA . THR A 1 116 ? 1.708 -8.188 3.682 1.00 97.19 116 THR A CA 1
ATOM 916 C C . THR A 1 116 ? 0.561 -7.332 4.214 1.00 97.19 116 THR A C 1
ATOM 918 O O . THR A 1 116 ? 0.236 -7.421 5.395 1.00 97.19 116 THR A O 1
ATOM 921 N N . ILE A 1 117 ? -0.097 -6.550 3.351 1.00 97.44 117 ILE A N 1
ATOM 922 C CA . ILE A 1 117 ? -1.279 -5.762 3.724 1.00 97.44 117 ILE A CA 1
ATOM 923 C C . ILE A 1 117 ? -2.426 -6.681 4.159 1.00 97.44 117 ILE A C 1
ATOM 925 O O . ILE A 1 117 ? -3.005 -6.469 5.223 1.00 97.44 117 ILE A O 1
ATOM 929 N N . ALA A 1 118 ? -2.734 -7.724 3.382 1.00 97.56 118 ALA A N 1
ATOM 930 C CA . ALA A 1 118 ? -3.786 -8.683 3.719 1.00 97.56 118 ALA A CA 1
ATOM 931 C C . ALA A 1 118 ? -3.508 -9.387 5.058 1.00 97.56 118 ALA A C 1
ATOM 933 O O . ALA A 1 118 ? -4.386 -9.455 5.917 1.00 97.56 118 ALA A O 1
ATOM 934 N N . MET A 1 119 ? -2.269 -9.838 5.272 1.00 97.62 119 MET A N 1
ATOM 935 C CA . MET A 1 119 ? -1.835 -10.421 6.542 1.00 97.62 119 MET A CA 1
ATOM 936 C C . MET A 1 119 ? -1.962 -9.413 7.691 1.00 97.62 119 MET A C 1
ATOM 938 O O . MET A 1 119 ? -2.448 -9.765 8.763 1.00 97.62 119 MET A O 1
ATOM 942 N N . GLY A 1 120 ? -1.595 -8.149 7.462 1.00 97.19 120 GLY A N 1
ATOM 943 C CA . GLY A 1 120 ? -1.776 -7.061 8.421 1.00 97.19 120 GLY A CA 1
ATOM 944 C C . GLY A 1 120 ? -3.236 -6.875 8.837 1.00 97.19 120 GLY A C 1
ATOM 945 O O . GLY A 1 120 ? -3.510 -6.764 10.029 1.00 97.19 120 GLY A O 1
ATOM 946 N N . TYR A 1 121 ? -4.181 -6.922 7.894 1.00 96.81 121 TYR A N 1
ATOM 947 C CA . TYR A 1 121 ? -5.615 -6.861 8.201 1.00 96.81 121 TYR A CA 1
ATOM 948 C C . TYR A 1 121 ? -6.102 -8.064 9.008 1.00 96.81 121 TYR A C 1
ATOM 950 O O . TYR A 1 121 ? -6.841 -7.883 9.974 1.00 96.81 121 TYR A O 1
ATOM 958 N N . VAL A 1 122 ? -5.680 -9.277 8.645 1.00 97.00 122 VAL A N 1
ATOM 959 C CA . VAL A 1 122 ? -6.048 -10.498 9.381 1.00 97.00 122 VAL A CA 1
ATOM 960 C C . VAL A 1 122 ? -5.517 -10.446 10.813 1.00 97.00 122 VAL A C 1
ATOM 962 O O . VAL A 1 122 ? -6.257 -10.732 11.754 1.00 97.00 122 VAL A O 1
ATOM 965 N N . LEU A 1 123 ? -4.261 -10.034 10.995 1.00 96.56 123 LEU A N 1
ATOM 966 C CA . LEU A 1 123 ? -3.653 -9.877 12.316 1.00 96.56 123 LEU A CA 1
ATOM 967 C C . LEU A 1 123 ? -4.335 -8.778 13.125 1.00 96.56 123 LEU A C 1
ATOM 969 O O . LEU A 1 123 ? -4.646 -8.995 14.291 1.00 96.56 123 LEU A O 1
ATOM 973 N N . LEU A 1 124 ? -4.604 -7.625 12.513 1.00 95.44 124 LEU A N 1
ATOM 974 C CA . LEU A 1 124 ? -5.313 -6.528 13.163 1.00 95.44 124 LEU A CA 1
ATOM 975 C C . LEU A 1 124 ? -6.702 -6.976 13.624 1.00 95.44 124 LEU A C 1
ATOM 977 O O . LEU A 1 124 ? -7.069 -6.732 14.767 1.00 95.44 124 LEU A O 1
ATOM 981 N N . PHE A 1 125 ? -7.454 -7.669 12.768 1.00 93.44 125 PHE A N 1
ATOM 982 C CA . PHE A 1 125 ? -8.755 -8.223 13.127 1.00 93.44 125 PHE A CA 1
ATOM 983 C C . PHE A 1 125 ? -8.642 -9.239 14.270 1.00 93.44 125 PHE A C 1
ATOM 985 O O . PHE A 1 125 ? -9.386 -9.143 15.243 1.00 93.44 125 PHE A O 1
ATOM 992 N N . GLY A 1 126 ? -7.681 -10.163 14.197 1.00 92.25 126 GLY A N 1
ATOM 993 C CA . GLY A 1 126 ? -7.440 -11.149 15.250 1.00 92.25 126 GLY A CA 1
ATOM 994 C C . GLY A 1 126 ? -7.079 -10.506 16.591 1.00 92.25 126 GLY A C 1
ATOM 995 O O . GLY A 1 126 ? -7.650 -10.868 17.616 1.00 92.25 126 GLY A O 1
ATOM 996 N N . ILE A 1 127 ? -6.180 -9.519 16.593 1.00 94.06 127 ILE A N 1
ATOM 997 C CA . ILE A 1 127 ? -5.788 -8.770 17.796 1.00 94.06 127 ILE A CA 1
ATOM 998 C C . ILE A 1 127 ? -6.972 -7.974 18.340 1.00 94.06 127 ILE A C 1
ATOM 1000 O O . ILE A 1 127 ? -7.232 -8.028 19.539 1.00 94.06 127 ILE A O 1
ATOM 1004 N N . ASN A 1 128 ? -7.724 -7.288 17.478 1.00 91.62 128 ASN A N 1
ATOM 1005 C CA . ASN A 1 128 ? -8.922 -6.563 17.891 1.00 91.62 128 ASN A CA 1
ATOM 1006 C C . ASN A 1 128 ? -9.951 -7.509 18.517 1.00 91.62 128 ASN A C 1
ATOM 1008 O O . ASN A 1 128 ? -10.514 -7.179 19.555 1.00 91.62 128 ASN A O 1
ATOM 1012 N N . MET A 1 129 ? -10.156 -8.701 17.955 1.00 87.69 129 MET A N 1
ATOM 1013 C CA . MET A 1 129 ? -11.078 -9.694 18.510 1.00 87.69 129 MET A CA 1
ATOM 1014 C C . MET A 1 129 ? -10.581 -10.282 19.839 1.00 87.69 129 MET A C 1
ATOM 1016 O O . MET A 1 129 ? -11.390 -10.516 20.727 1.00 87.69 129 MET A O 1
ATOM 1020 N N . MET A 1 130 ? -9.269 -10.477 20.009 1.00 89.00 130 MET A N 1
ATOM 1021 C CA . MET A 1 130 ? -8.679 -10.911 21.285 1.00 89.00 130 MET A CA 1
ATOM 1022 C C . MET A 1 130 ? -8.718 -9.817 22.362 1.00 89.00 130 MET A C 1
ATOM 1024 O O . MET A 1 130 ? -8.825 -10.123 23.546 1.00 89.00 130 MET A O 1
ATOM 1028 N N . SER A 1 131 ? -8.604 -8.550 21.959 1.00 86.44 131 SER A N 1
ATOM 1029 C CA . SER A 1 131 ? -8.611 -7.392 22.858 1.00 86.44 131 SER A CA 1
ATOM 1030 C C . SER A 1 131 ? -10.021 -6.922 23.227 1.00 86.44 131 SER A C 1
ATOM 1032 O O . SER A 1 131 ? -10.179 -6.217 24.223 1.00 86.44 131 SER A O 1
ATOM 1034 N N . THR A 1 132 ? -11.029 -7.248 22.419 1.00 81.88 132 THR A N 1
ATOM 1035 C CA . THR A 1 132 ? -12.422 -6.847 22.652 1.00 81.88 132 THR A CA 1
ATOM 1036 C C . THR A 1 132 ? -13.135 -7.898 23.499 1.00 81.88 132 THR A C 1
ATOM 1038 O O . THR A 1 132 ? -12.856 -9.091 23.408 1.00 81.88 132 THR A O 1
ATOM 1041 N N . SER A 1 133 ? -14.075 -7.454 24.335 1.00 76.44 133 SER A N 1
ATOM 1042 C CA . SER A 1 133 ? -14.965 -8.367 25.058 1.00 76.44 133 SER A CA 1
ATOM 1043 C C . SER A 1 133 ? -15.802 -9.202 24.070 1.00 76.44 133 SER A C 1
ATOM 1045 O O . SER A 1 133 ? -16.033 -8.754 22.944 1.00 76.44 133 SER A O 1
ATOM 1047 N N . PRO A 1 134 ? -16.257 -10.414 24.443 1.00 77.25 134 PRO A N 1
ATOM 1048 C CA . PRO A 1 134 ? -17.106 -11.222 23.569 1.00 77.25 134 PRO A CA 1
ATOM 1049 C C . PRO A 1 134 ? -18.329 -10.417 23.107 1.00 77.25 134 PRO A C 1
ATOM 1051 O O . PRO A 1 134 ? -18.871 -9.618 23.875 1.00 77.25 134 PRO A O 1
ATOM 1054 N N . LEU A 1 135 ? -18.756 -10.640 21.858 1.00 70.12 135 LEU A N 1
ATOM 1055 C CA . LEU A 1 135 ? -19.810 -9.860 21.184 1.00 70.12 135 LEU A CA 1
ATOM 1056 C C . LEU A 1 135 ? -21.141 -9.832 21.955 1.00 70.12 135 LEU A C 1
ATOM 1058 O O . LEU A 1 135 ? -21.897 -8.876 21.830 1.00 70.12 135 LEU A O 1
ATOM 1062 N N . ASP A 1 136 ? -21.388 -10.843 22.789 1.00 75.44 136 ASP A N 1
ATOM 1063 C CA . ASP A 1 136 ? -22.593 -10.963 23.615 1.00 75.44 136 ASP A CA 1
ATOM 1064 C C . ASP A 1 136 ? -22.492 -10.237 24.972 1.00 75.44 136 ASP A C 1
ATOM 1066 O O . ASP A 1 136 ? -23.401 -10.326 25.800 1.00 75.44 136 ASP A O 1
ATOM 1070 N N . SER A 1 137 ? -21.390 -9.535 25.256 1.00 77.75 137 SER A N 1
ATOM 1071 C CA . SER A 1 137 ? -21.212 -8.860 26.544 1.00 77.75 137 SER A CA 1
ATOM 1072 C C . SER A 1 137 ? -21.860 -7.472 26.565 1.00 77.75 137 SER A C 1
ATOM 1074 O O . SER A 1 137 ? -21.600 -6.619 25.713 1.00 77.75 137 SER A O 1
ATOM 1076 N N . ILE A 1 138 ? -22.655 -7.211 27.606 1.00 75.75 138 ILE A N 1
ATOM 1077 C CA . ILE A 1 138 ? -23.282 -5.900 27.862 1.00 75.75 138 ILE A CA 1
ATOM 1078 C C . ILE A 1 138 ? -22.222 -4.806 28.077 1.00 75.75 138 ILE A C 1
ATOM 1080 O O . IL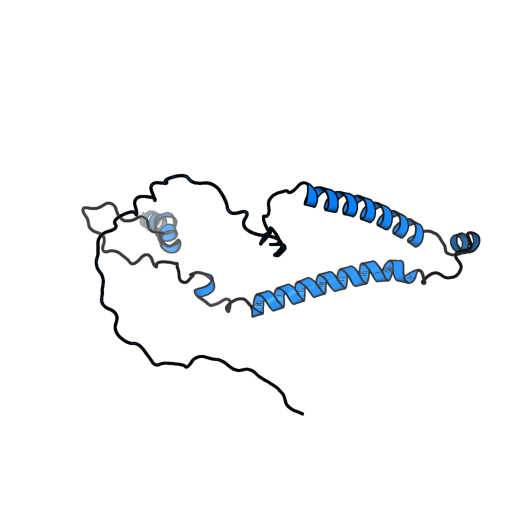E A 1 138 ? -22.469 -3.643 27.782 1.00 75.75 138 ILE A O 1
ATOM 1084 N N . HIS A 1 139 ? -21.009 -5.177 28.493 1.00 74.44 139 HIS A N 1
ATOM 1085 C CA . HIS A 1 139 ? -19.869 -4.265 28.630 1.00 74.44 139 HIS A CA 1
ATOM 1086 C C . HIS A 1 139 ? -19.418 -3.625 27.307 1.00 74.44 139 HIS A C 1
ATOM 1088 O O . HIS A 1 139 ? -18.739 -2.604 27.324 1.00 74.44 139 HIS A O 1
ATOM 1094 N N . THR A 1 140 ? -19.815 -4.188 26.161 1.00 74.69 140 THR A N 1
ATOM 1095 C CA . THR A 1 140 ? -19.605 -3.564 24.842 1.00 74.69 140 THR A CA 1
ATOM 1096 C C . THR A 1 140 ? -20.596 -2.422 24.572 1.00 74.69 140 THR A C 1
ATOM 1098 O O . THR A 1 140 ? -20.343 -1.584 23.713 1.00 74.69 140 THR A O 1
ATOM 1101 N N . ILE A 1 141 ? -21.726 -2.394 25.291 1.00 75.06 141 ILE A N 1
ATOM 1102 C CA . ILE A 1 141 ? -22.819 -1.415 25.146 1.00 75.06 141 ILE A CA 1
ATOM 1103 C C . ILE A 1 141 ? -22.790 -0.381 26.283 1.00 75.06 141 ILE A C 1
ATOM 1105 O O . ILE A 1 141 ? -23.154 0.775 26.081 1.00 75.06 141 ILE A O 1
ATOM 1109 N N . THR A 1 142 ? -22.372 -0.786 27.482 1.00 75.94 142 THR A N 1
ATOM 1110 C CA . THR A 1 142 ? -22.446 0.009 28.713 1.00 75.94 142 THR A CA 1
ATOM 1111 C C . THR A 1 142 ? -21.090 -0.010 29.413 1.00 75.94 142 THR A C 1
ATOM 1113 O O . THR A 1 142 ? -20.584 -1.079 29.761 1.00 75.94 142 THR A O 1
ATOM 1116 N N . ASP A 1 143 ? -20.495 1.164 29.619 1.00 81.62 143 ASP A N 1
ATOM 1117 C CA . ASP A 1 143 ? -19.243 1.312 30.359 1.00 81.62 143 ASP A CA 1
ATOM 1118 C C . ASP A 1 143 ? -19.497 1.471 31.872 1.00 81.62 143 ASP A C 1
ATOM 1120 O O . ASP A 1 143 ? -20.632 1.575 32.328 1.00 81.62 143 ASP A O 1
ATOM 1124 N N . ASN A 1 144 ? -18.435 1.479 32.684 1.00 77.00 144 ASN A N 1
ATOM 1125 C CA . ASN A 1 144 ? -18.567 1.606 34.144 1.00 77.00 144 ASN A CA 1
ATOM 1126 C C . ASN A 1 144 ? -19.051 2.994 34.605 1.00 77.00 144 ASN A C 1
ATOM 1128 O O . ASN A 1 144 ? -19.392 3.151 35.776 1.00 77.00 144 ASN A O 1
ATOM 1132 N N . TYR A 1 145 ? -19.044 3.994 33.718 1.00 74.56 145 TYR A N 1
ATOM 1133 C CA . TYR A 1 145 ? -19.535 5.347 33.989 1.00 74.56 145 TYR A CA 1
ATOM 1134 C C . TYR A 1 145 ? -20.953 5.577 33.462 1.00 74.56 145 TYR A C 1
ATOM 1136 O O . TYR A 1 145 ? -21.542 6.625 33.737 1.00 74.56 145 TYR A O 1
ATOM 1144 N N . ALA A 1 146 ? -21.517 4.613 32.732 1.00 74.00 146 ALA A N 1
ATOM 1145 C CA . ALA A 1 146 ? -22.907 4.635 32.339 1.00 74.00 146 ALA A CA 1
ATOM 1146 C C . ALA A 1 146 ? -23.781 4.443 33.581 1.00 74.00 146 ALA A C 1
ATOM 1148 O O . ALA A 1 146 ? -24.057 3.333 34.044 1.00 74.00 146 ALA A O 1
ATOM 1149 N N . GLU A 1 147 ? -24.242 5.565 34.118 1.00 67.62 147 GLU A N 1
ATOM 1150 C CA . GLU A 1 147 ? -25.319 5.590 35.090 1.00 67.62 147 GLU A CA 1
ATOM 1151 C C . GLU A 1 147 ? -26.564 5.003 34.426 1.00 67.62 147 GLU A C 1
ATOM 1153 O O . GLU A 1 147 ? -27.141 5.588 33.503 1.00 67.62 147 GLU A O 1
ATOM 1158 N N . ASN A 1 148 ? -26.990 3.826 34.893 1.00 63.84 148 ASN A N 1
ATOM 1159 C CA . ASN A 1 148 ? -28.324 3.348 34.568 1.00 63.84 148 ASN A CA 1
ATOM 1160 C C . ASN A 1 148 ? -29.285 4.457 34.985 1.00 63.84 148 ASN A C 1
ATOM 1162 O O . ASN A 1 148 ? -29.225 4.912 36.128 1.00 63.84 148 ASN A O 1
ATOM 1166 N N . GLN A 1 149 ? -30.147 4.889 34.061 1.00 64.06 149 GLN A N 1
ATOM 1167 C CA . GLN A 1 149 ? -31.252 5.806 34.324 1.00 64.06 149 GLN A CA 1
ATOM 1168 C C . GLN A 1 149 ? -32.167 5.125 35.348 1.00 64.06 149 GLN A C 1
ATOM 1170 O O . GLN A 1 149 ? -33.176 4.514 34.996 1.00 64.06 149 GLN A O 1
ATOM 1175 N N . GLN A 1 150 ? -31.770 5.140 36.624 1.00 60.62 150 GLN A N 1
ATOM 1176 C CA . GLN A 1 150 ? -32.549 4.564 37.695 1.00 60.62 150 GLN A CA 1
ATOM 1177 C C . GLN A 1 150 ? -33.891 5.252 37.610 1.00 60.62 150 GLN A C 1
ATOM 1179 O O . GLN A 1 150 ? -33.973 6.480 37.530 1.00 60.62 150 GLN A O 1
ATOM 1184 N N . GLN A 1 151 ? -34.926 4.427 37.548 1.00 58.34 151 GLN A N 1
ATOM 1185 C CA . GLN A 1 151 ? -36.312 4.813 37.406 1.00 58.34 151 GLN A CA 1
ATOM 1186 C C . GLN A 1 151 ? -36.701 5.627 38.649 1.00 58.34 151 GLN A C 1
ATOM 1188 O O . GLN A 1 151 ? -37.321 5.118 39.580 1.00 58.34 151 GLN A O 1
ATOM 1193 N N . LYS A 1 152 ? -36.270 6.895 38.717 1.00 58.06 152 LYS A N 1
ATOM 1194 C CA . LYS A 1 152 ? -36.684 7.829 39.756 1.00 58.06 152 LYS A CA 1
ATOM 1195 C C . LYS A 1 152 ? -38.200 7.853 39.688 1.00 58.06 152 LYS A C 1
ATOM 1197 O O . LYS A 1 152 ? -38.764 8.063 38.611 1.00 58.06 152 LYS A O 1
ATOM 1202 N N . LYS A 1 153 ? -38.843 7.555 40.822 1.00 59.88 153 LYS A N 1
ATOM 1203 C CA . LYS A 1 153 ? -40.302 7.566 40.931 1.00 59.88 153 LYS A CA 1
ATOM 1204 C C . LYS A 1 153 ? -40.804 8.885 40.361 1.00 59.88 153 LYS A C 1
ATOM 1206 O O . LYS A 1 153 ? -40.373 9.948 40.798 1.00 59.88 153 LYS A O 1
ATOM 1211 N N . TYR A 1 154 ? -41.679 8.777 39.371 1.00 61.81 154 TYR A N 1
ATOM 1212 C CA . TYR A 1 154 ? -42.347 9.915 38.770 1.00 61.81 154 TYR A CA 1
ATOM 1213 C C . TYR A 1 154 ? -43.088 10.667 39.881 1.00 61.81 154 TYR A C 1
ATOM 1215 O O . TYR A 1 154 ? -43.970 10.101 40.525 1.00 61.81 154 TYR A O 1
ATOM 1223 N N . GLN A 1 155 ? -42.669 11.898 40.167 1.00 63.28 155 GLN A N 1
ATOM 1224 C CA . GLN A 1 155 ? -43.406 12.804 41.041 1.00 63.28 155 GLN A CA 1
ATOM 1225 C C . GLN A 1 155 ? -44.331 13.633 40.157 1.00 63.28 155 GLN A C 1
ATOM 1227 O O . GLN A 1 155 ? -43.848 14.397 39.323 1.00 63.28 155 GLN A O 1
ATOM 1232 N N . GLU A 1 156 ? -45.644 13.465 40.348 1.00 66.56 156 GLU A N 1
ATOM 1233 C CA . GLU A 1 156 ? -46.712 14.097 39.552 1.00 66.56 156 GLU A CA 1
ATOM 1234 C C . GLU A 1 156 ? -46.629 15.629 39.489 1.00 66.56 156 GLU A C 1
ATOM 1236 O O . GLU A 1 156 ? -47.128 16.221 38.540 1.00 66.56 156 GLU A O 1
ATOM 1241 N N . GLU A 1 157 ? -45.957 16.274 40.444 1.00 71.69 157 GLU A N 1
ATOM 1242 C CA . GLU A 1 157 ? -45.819 17.735 40.505 1.00 71.69 157 GLU A CA 1
ATOM 1243 C C . GLU A 1 157 ? -44.480 18.271 39.967 1.00 71.69 157 GLU A C 1
ATOM 1245 O O . GLU A 1 157 ? -44.170 19.451 40.135 1.00 71.69 157 GLU A O 1
ATOM 1250 N N . SER A 1 158 ? -43.658 17.440 39.317 1.00 72.81 158 SER A N 1
ATOM 1251 C CA . SER A 1 158 ? -42.345 17.864 38.810 1.00 72.81 158 SER A CA 1
ATOM 1252 C C . SER A 1 158 ? -42.123 17.493 37.348 1.00 72.81 158 SER A C 1
ATOM 1254 O O . SER A 1 158 ? -42.603 16.469 36.866 1.00 72.81 158 SER A O 1
ATOM 1256 N N . ILE A 1 159 ? -41.352 18.322 36.639 1.00 74.62 159 ILE A N 1
ATOM 1257 C CA . ILE A 1 159 ? -40.898 18.007 35.283 1.00 74.62 159 ILE A CA 1
ATOM 1258 C C . ILE A 1 159 ? -39.976 16.780 35.374 1.00 74.62 159 ILE A C 1
ATOM 1260 O O . ILE A 1 159 ? -39.005 16.817 36.139 1.00 74.62 159 ILE A O 1
ATOM 1264 N N . PRO A 1 160 ? -40.251 15.699 34.623 1.00 71.12 160 PRO A N 1
ATOM 1265 C CA . PRO A 1 160 ? -39.448 14.489 34.694 1.00 71.12 160 PRO A CA 1
ATOM 1266 C C . PRO A 1 160 ? -38.005 14.768 34.272 1.00 71.12 160 PRO A C 1
ATOM 1268 O O . PRO A 1 160 ? -37.742 15.544 33.353 1.00 71.12 160 PRO A O 1
ATOM 1271 N N . ALA A 1 161 ? -37.062 14.110 34.947 1.00 72.44 161 ALA A N 1
ATOM 1272 C CA . ALA A 1 161 ? -35.655 14.180 34.578 1.00 72.44 161 ALA A CA 1
ATOM 1273 C C . ALA A 1 161 ? -35.457 13.688 33.135 1.00 72.44 161 ALA A C 1
ATOM 1275 O O . ALA A 1 161 ? -36.073 12.702 32.721 1.00 72.44 161 ALA A O 1
ATOM 1276 N N . LEU A 1 162 ? -34.591 14.378 32.387 1.00 75.50 162 LEU A N 1
ATOM 1277 C CA . LEU A 1 162 ? -34.245 14.002 31.020 1.00 75.50 162 LEU A CA 1
ATOM 1278 C C . LEU A 1 162 ? -33.595 12.613 31.036 1.00 75.50 162 LEU A C 1
ATOM 1280 O O . LEU A 1 162 ? -32.529 12.430 31.626 1.00 75.50 162 LEU A O 1
ATOM 1284 N N . ARG A 1 163 ? -34.267 11.647 30.409 1.00 76.44 163 ARG A N 1
ATOM 1285 C CA . ARG A 1 163 ? -33.829 10.255 30.315 1.00 76.44 163 ARG A CA 1
ATOM 1286 C C . ARG A 1 163 ? -34.014 9.734 28.905 1.00 76.44 163 ARG A C 1
ATOM 1288 O O . ARG A 1 163 ? -34.970 10.117 28.229 1.00 76.44 163 ARG A O 1
ATOM 1295 N N . ASP A 1 164 ? -33.140 8.822 28.510 1.00 78.19 164 ASP A N 1
ATOM 1296 C CA . ASP A 1 164 ? -33.290 8.115 27.248 1.00 78.19 164 ASP A CA 1
ATOM 1297 C C . ASP A 1 164 ? -34.473 7.148 27.345 1.00 78.19 164 ASP A C 1
ATOM 1299 O O . ASP A 1 164 ? -34.584 6.352 28.281 1.00 78.19 164 ASP A O 1
ATOM 1303 N N . ILE A 1 165 ? -35.390 7.250 26.385 1.00 80.56 165 ILE A N 1
ATOM 1304 C CA . ILE A 1 165 ? -36.529 6.342 26.249 1.00 80.56 165 ILE A CA 1
ATOM 1305 C C . ILE A 1 165 ? -36.067 5.188 25.353 1.00 80.56 165 ILE A C 1
ATOM 1307 O O . ILE A 1 165 ? -35.541 5.452 24.266 1.00 80.56 165 ILE A O 1
ATOM 1311 N N . PRO A 1 166 ? -36.237 3.918 25.759 1.00 82.06 166 PRO A N 1
ATOM 1312 C CA . PRO A 1 166 ? -35.806 2.797 24.940 1.00 82.06 166 PRO A CA 1
ATOM 1313 C C . PRO A 1 166 ? -36.533 2.812 23.592 1.00 82.06 166 PRO A C 1
ATOM 1315 O O . PRO A 1 166 ? -37.746 3.014 23.511 1.00 82.06 166 PRO A O 1
ATOM 1318 N N . ILE A 1 167 ? -35.786 2.561 22.514 1.00 83.00 167 ILE A N 1
ATOM 1319 C CA . ILE A 1 167 ? -36.301 2.636 21.138 1.00 83.00 167 ILE A CA 1
ATOM 1320 C C . ILE A 1 167 ? -37.501 1.707 20.896 1.00 83.00 167 ILE A C 1
ATOM 1322 O O . ILE A 1 167 ? -38.355 1.995 20.062 1.00 83.00 167 ILE A O 1
ATOM 1326 N N . SER A 1 168 ? -37.602 0.610 21.650 1.00 85.44 168 SER A N 1
ATOM 1327 C CA . SER A 1 168 ? -38.752 -0.295 21.635 1.00 85.44 168 SER A CA 1
ATOM 1328 C C . SER A 1 168 ? -40.048 0.389 22.087 1.00 85.44 168 SER A C 1
ATOM 1330 O O . SER A 1 168 ? -41.083 0.189 21.453 1.00 85.44 168 SER A O 1
ATOM 1332 N N . GLU A 1 169 ? -39.996 1.220 23.130 1.00 85.88 169 GLU A N 1
ATOM 1333 C CA . GLU A 1 169 ? -41.143 1.969 23.658 1.00 85.88 169 GLU A CA 1
ATOM 1334 C C . GLU A 1 169 ? -41.550 3.097 22.701 1.00 85.88 169 GLU A C 1
ATOM 1336 O O . GLU A 1 169 ? -42.730 3.238 22.376 1.00 85.88 169 GLU A O 1
ATOM 1341 N N . VAL A 1 170 ? -40.570 3.822 22.146 1.00 87.12 170 VAL A N 1
ATOM 1342 C CA . VAL A 1 170 ? -40.809 4.838 21.104 1.00 87.12 170 VAL A CA 1
ATOM 1343 C C . VAL A 1 170 ? -41.483 4.207 19.885 1.00 87.12 170 VAL A C 1
ATOM 1345 O O . VAL A 1 170 ? -42.499 4.710 19.400 1.00 87.12 170 VAL A O 1
ATOM 1348 N N . ASN A 1 171 ? -40.969 3.067 19.416 1.00 88.00 171 ASN A N 1
ATOM 1349 C CA . ASN A 1 171 ? -41.544 2.380 18.266 1.00 88.00 171 ASN A CA 1
ATOM 1350 C C . ASN A 1 171 ? -42.971 1.883 18.539 1.00 88.00 171 ASN A C 1
ATOM 1352 O O . ASN A 1 171 ? -43.824 1.959 17.651 1.00 88.00 171 ASN A O 1
ATOM 1356 N N . GLN A 1 172 ? -43.257 1.408 19.754 1.00 86.38 172 GLN A N 1
ATOM 1357 C CA . GLN A 1 172 ? -44.612 1.019 20.141 1.00 86.38 172 GLN A CA 1
ATOM 1358 C C . GLN A 1 172 ? -45.574 2.211 20.150 1.00 86.38 172 GLN A C 1
ATOM 1360 O O . GLN A 1 172 ? -46.647 2.118 19.551 1.00 86.38 172 GLN A O 1
ATOM 1365 N N . MET A 1 173 ? -45.189 3.336 20.758 1.00 85.56 173 MET A N 1
ATOM 1366 C CA . MET A 1 173 ? -46.042 4.527 20.828 1.00 85.56 173 MET A CA 1
ATOM 1367 C C . MET A 1 173 ? -46.328 5.137 19.453 1.00 85.56 173 MET A C 1
ATOM 1369 O O . MET A 1 173 ? -47.472 5.481 19.168 1.00 85.56 173 MET A O 1
ATOM 1373 N N . PHE A 1 174 ? -45.321 5.264 18.588 1.00 84.00 174 PHE A N 1
ATOM 1374 C CA . PHE A 1 174 ? -45.501 5.944 17.302 1.00 84.00 174 PHE A CA 1
ATOM 1375 C C . PHE A 1 174 ? -46.066 5.040 16.202 1.00 84.00 174 PHE A C 1
ATOM 1377 O O . PHE A 1 174 ? -46.896 5.492 15.411 1.00 84.00 174 PHE A O 1
ATOM 1384 N N . PHE A 1 175 ? -45.638 3.775 16.131 1.00 82.50 175 PHE A N 1
ATOM 1385 C CA . PHE A 1 175 ? -45.947 2.915 14.981 1.00 82.50 175 PHE A CA 1
ATOM 1386 C C . PHE A 1 175 ? -46.974 1.821 15.273 1.00 82.50 175 PHE A C 1
ATOM 1388 O O . PHE A 1 175 ? -47.671 1.393 14.352 1.00 82.50 175 PHE A O 1
ATOM 1395 N N . LEU A 1 176 ? -47.094 1.361 16.522 1.00 78.62 176 LEU A N 1
ATOM 1396 C CA . LEU A 1 176 ? -47.988 0.249 16.870 1.00 78.62 176 LEU A CA 1
ATOM 1397 C C . LEU A 1 176 ? -49.291 0.724 17.529 1.00 78.62 176 LEU A C 1
ATOM 1399 O O . LEU A 1 176 ? -50.354 0.212 17.179 1.00 78.62 176 LEU A O 1
ATOM 1403 N N . ALA A 1 177 ? -49.253 1.760 18.371 1.00 70.38 177 ALA A N 1
ATOM 1404 C CA . ALA A 1 177 ? -50.446 2.293 19.038 1.00 70.38 177 ALA A CA 1
ATOM 1405 C C . ALA A 1 177 ? -51.516 2.820 18.055 1.00 70.38 177 ALA A C 1
ATOM 1407 O O . ALA A 1 177 ? -52.710 2.620 18.264 1.00 70.38 177 ALA A O 1
ATOM 1408 N N . ASN A 1 178 ? -51.107 3.418 16.929 1.00 63.31 178 ASN A N 1
ATOM 1409 C CA . ASN A 1 178 ? -52.034 3.885 15.886 1.00 63.31 178 ASN A CA 1
ATOM 1410 C C . ASN A 1 178 ? -52.636 2.747 15.038 1.00 63.31 178 ASN A C 1
ATOM 1412 O O . ASN A 1 178 ? -53.670 2.928 14.386 1.00 63.31 178 ASN A O 1
ATOM 1416 N N . LYS A 1 179 ? -52.007 1.566 15.035 1.00 59.28 179 LYS A N 1
ATOM 1417 C CA . LYS A 1 179 ? -52.450 0.411 14.244 1.00 59.28 179 LYS A CA 1
ATOM 1418 C C . LYS A 1 179 ? -53.637 -0.294 14.904 1.00 59.28 179 LYS A C 1
ATOM 1420 O O . LYS A 1 179 ? -54.604 -0.618 14.227 1.00 59.28 179 LYS A O 1
ATOM 1425 N N . GLU A 1 180 ? -53.607 -0.420 16.229 1.00 60.34 180 GLU A N 1
ATOM 1426 C CA . GLU A 1 180 ? -54.718 -0.937 17.047 1.00 60.34 180 GLU A CA 1
ATOM 1427 C C . GLU A 1 180 ? -55.969 -0.036 16.978 1.00 60.34 180 GLU A C 1
ATOM 1429 O O . GLU A 1 180 ? -57.100 -0.504 17.095 1.00 60.34 180 GLU A O 1
ATOM 1434 N N . LEU A 1 181 ? -55.785 1.270 16.755 1.00 59.84 181 LEU A N 1
ATOM 1435 C CA . LEU A 1 181 ? -56.884 2.238 16.665 1.00 59.84 181 LEU A CA 1
ATOM 1436 C C . LEU A 1 181 ? -57.577 2.248 15.289 1.00 59.84 181 LEU A C 1
ATOM 1438 O O . LEU A 1 181 ? -58.724 2.676 15.180 1.00 59.84 181 LEU A O 1
ATOM 1442 N N . SER A 1 182 ? -56.893 1.784 14.238 1.00 58.78 182 SER A N 1
ATOM 1443 C CA . SER A 1 182 ? -57.405 1.742 12.859 1.00 58.78 182 SER A CA 1
ATOM 1444 C C . SER A 1 182 ? -58.046 0.403 12.487 1.00 58.78 182 SER A C 1
ATOM 1446 O O . SER A 1 182 ? -58.902 0.375 11.610 1.00 58.78 182 SER A O 1
ATOM 1448 N N . THR A 1 183 ? -57.701 -0.688 13.177 1.00 57.38 183 THR A N 1
ATOM 1449 C CA . THR A 1 183 ? -58.325 -2.016 13.011 1.00 57.38 183 THR A CA 1
ATOM 1450 C C . THR A 1 183 ? -59.608 -2.205 13.823 1.00 57.38 183 THR A C 1
ATOM 1452 O O . THR A 1 183 ? -60.324 -3.180 13.611 1.00 57.38 183 THR A O 1
ATOM 1455 N N . LYS A 1 184 ? -59.918 -1.288 14.749 1.00 54.44 184 LYS A N 1
ATOM 1456 C CA . LYS A 1 184 ? -61.111 -1.339 15.612 1.00 54.44 184 LYS A CA 1
ATOM 1457 C C . LYS A 1 184 ? -62.322 -0.555 15.071 1.00 54.44 184 LYS A C 1
ATOM 1459 O O . LYS A 1 184 ? -63.267 -0.316 15.825 1.00 54.44 184 LYS A O 1
ATOM 1464 N N . LYS A 1 185 ? -62.278 -0.134 13.806 1.00 44.38 185 LYS A N 1
ATOM 1465 C CA . LYS A 1 185 ? -63.348 0.569 13.086 1.00 44.38 185 LYS A CA 1
ATOM 1466 C C . LYS A 1 185 ? -63.852 -0.301 11.942 1.00 44.38 185 LYS A C 1
ATOM 1468 O O . LYS A 1 185 ? -65.079 -0.285 11.720 1.00 44.38 185 LYS A O 1
#

Sequence (185 aa):
MAPLFGCSASQQLRLQPDACADNSPRRWPRGPRDPGGPGQTTPRLSEATGKMVENSPSPLPERAIYGFVLFLSSQFGFILYLVWAFIPESWLHSLGLTYWPQKYWAVALPVYLLITIAMGYVLLFGINMMSTSPLDSIHTITDNYAENQQQKKYQEESIPALRDIPISEVNQMFFLANKELSTKK

Solvent-accessible surface area (backbone atoms only — not comparable to full-atom values): 12742 Å² total; per-residue (Å²): 138,83,89,84,81,86,83,89,86,89,82,86,90,84,82,86,79,92,75,78,92,80,91,72,82,92,72,82,80,78,75,87,82,86,79,90,83,89,89,79,89,77,76,92,83,74,83,76,78,69,77,72,76,77,82,62,89,65,90,48,71,70,61,52,50,54,52,50,54,49,49,54,52,49,53,51,52,48,52,52,48,49,52,60,62,70,54,56,67,70,62,39,44,74,72,68,58,74,89,66,83,64,73,65,53,63,60,46,53,61,52,51,51,52,51,50,52,52,50,49,52,53,50,50,51,52,50,50,58,71,73,42,77,64,92,87,41,65,67,82,81,44,57,99,80,59,72,71,82,68,82,68,78,85,52,93,91,53,86,7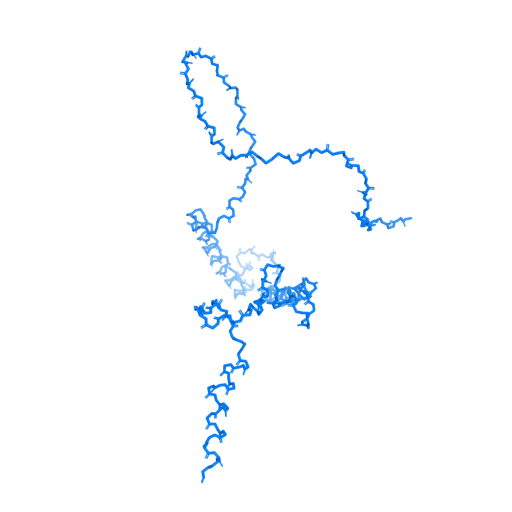6,78,94,68,90,74,58,67,71,58,53,46,39,62,70,66,45,54,60,48,65,64,63,75,76,112

pLDDT: mean 70.36, std 21.42, range [30.47, 97.69]

Organism: Cavia porcellus (NCBI:txid10141)